Protein 6N87 (pdb70)

Secondary structure (DSSP, 8-state):
-TTHHHHGGG-HHHHT-S-SSB---EEEEETTEEEEE---SS-EETEEEEETT-S--TTSBPP-TT--GGGS-SBPPP-SS--SSEEHHHHHHHTTT-TTTTTS-HHHHHHHHHHTEES-TT-------EEEETTTTEEEEBS-----B--TTT---S--EEEEE-GGGTTEEEE-TT--TTHHHHS--SBEEEEEEEEEETTEEEEPSS-EEEE-SSHHHHHHHHHHHS-BSS-S---HHHHHTTS-HHHHHHHHHH-B---GGG--TT-S--EEEEETTTTEEEEE-S---EEEEEEEEEEEETTS-SS-B-/-EEESSSSP-EE-

CATH classification: 3.50.4.10

Radius of gyration: 20.21 Å; Cα contacts (8 Å, |Δi|>4): 845; chains: 2; bounding box: 51×36×57 Å

Solvent-accessible surface area: 14855 Å² total; per-residue (Å²): 83,108,67,91,91,98,8,52,48,7,28,0,79,115,19,2,27,1,0,0,21,0,4,0,12,62,38,7,87,31,83,62,62,69,53,20,0,1,10,0,71,1,0,3,1,0,0,0,3,40,13,55,117,40,109,39,98,2,23,31,62,7,15,74,84,160,90,92,25,70,69,1,0,1,4,2,17,98,21,129,58,96,1,1,51,22,54,35,118,27,0,74,89,69,11,126,135,31,112,174,8,74,112,32,24,36,0,0,0,0,1,72,0,0,6,3,0,13,29,19,61,104,166,19,117,16,74,10,0,0,0,3,11,52,100,56,117,68,0,18,0,0,61,1,3,2,0,18,25,53,36,107,136,56,60,83,52,12,2,12,1,70,0,3,1,30,70,142,14,49,61,43,0,4,0,4,32,39,0,34,89,57,4,94,128,49,2,0,55,71,0,7,62,66,9,28,0,0,40,66,81,148,55,77,21,77,76,13,116,133,35,46,97,76,99,7,110,64,18,26,61,0,0,58,45,0,0,55,65,6,2,31,0,37,56,83,88,136,116,80,71,69,153,86,56,180,54,84,65,79,63,31,25,83,46,28,2,66,19,50,32,111,59,96,104,104,25,16,100,0,130,18,78,0,8,0,0,4,16,104,120,75,75,80,0,14,0,2,68,72,93,2,31,0,23,38,137,51,80,18,16,5,1,0,1,0,0,1,14,1,87,46,61,135,90,19,28,7,69,49,92,109,100,68,107,0,98

InterPro domains:
  IPR003298 Apical membrane antigen 1 [PF02430] (28-362)
  IPR003298 Apical membrane antigen 1 [PR01361] (20-38)
  IPR003298 Apical membrane antigen 1 [PR01361] (41-60)
  IPR003298 Apical membrane antigen 1 [PR01361] (61-79)
  IPR003298 Apical membrane antigen 1 [PR01361] (83-102)
  IPR003298 Apical membrane antigen 1 [PR01361] (129-150)
  IPR003298 Apical membrane antigen 1 [PR01361] (152-175)
  IPR003298 Apical membrane antigen 1 [PR01361] (177-196)
  IPR003298 Apical membrane antigen 1 [PR01361] (207-236)
  IPR003298 Apical membrane antigen 1 [PR01361] (254-272)
  IPR003298 Apical membrane antigen 1 [PR01361] (298-320)
  IPR003298 Apical membrane antigen 1 [PR01361] (327-355)
  IPR003298 Apical membrane antigen 1 [SM00815] (2-362)

Sequence (327 aa):
NPWTEYMAKYDIEEVHGSGIRVDLGEDAEVAGTQYRLPSGKCPVFGKGIIIENSNTTFLKPVATGNQDLKDGGFAFPPTNPLISPMTLNGMRDFYKNNEYVKNLDEELTLCSRRHAGNMNPDNDKSNYKYPAVYDYNDKKCHILYIAAQENNGPRYCNSMFCFRPAKDKLFENYTTYLSKNVVDNWEEVCPRKNLENAKFGLWVDGNCEDIPHVNEFSANDLFECNKLVFELSASDQPKQYYEKIKEGFKNKNASMIKSAFLPTGADRYKSHGKGYNWGNYNRRETQKCEIFNVKPTCLINNSSYIATTALSHPIEVECWTTRMSPPMQIP

B-factor: mean 21.69, std 13.05, range [6.73, 89.81]

Nearest PDB structures (foldseek):
  6n87-assembly1_A  TM=1.003E+00  e=3.303E-76  Plasmodium falciparum
  2q8a-assembly1_A  TM=9.006E-01  e=4.362E-60  Plasmodium falciparum 3D7
  9dx6-assembly1_A  TM=9.077E-01  e=1.391E-50  Plasmodium vivax
  8qus-assembly1_D  TM=9.690E-01  e=8.105E-46  Plasmodium vivax Sal-1
  8gid-assembly1_A  TM=8.239E-01  e=3.066E-37  Plasmodium falciparum 3D7

Foldseek 3Di:
DVLFQVQQQLPQLPQFQFFQQAAQFDWKDDPRFIFTFGATQAKFAQKAKFWPPAPEGALFDQDDDPDQRLHGHFFHDADVVGQPFAALVRLLVVCVVPPVQNPFPLQLNLLVSQQVDRNRPPDIRDGFKWKQFPVRRTITTGNWRFAADCAPPCVPSAGGMGMFRDPVRLRIIIGHNNHDSVNVSRHAAAKAAQKDFAADDPHDGHHPPAWDKDAAQDLLRLLRVLLVWWGHQADPHHVVVVVVVVDDRVVVRVCSGGGGVCCNVSIRSGFTQFKWKQQNVRRITGTDGDGGRDMDRGNRTIIHTNRYRSDHHD/DDWDPDPPIDDPD

Organism: Plasmodium falciparum (NCBI:txid5833)

Structure (mmCIF, N/CA/C/O backbone):
data_6N87
#
_entry.id   6N87
#
_cell.length_a   71.567
_cell.length_b   37.755
_cell.length_c   142.176
_cell.angle_alpha   90.00
_cell.angle_beta   94.13
_cell.angle_gamma   90.00
#
_symmetry.space_group_name_H-M   'I 1 2 1'
#
loop_
_entity.id
_entity.type
_entity.pdbx_description
1 polymer 'Apical membrane antigen-1'
2 polymer 'backbone-cyclised peptide bcRON2hp'
3 non-polymer 'S-[(1-oxyl-2,2,5,5-tetramethyl-2,5-dihydro-1H-pyrrol-3-yl)methyl] methanesulfonothioate'
4 water water
#
loop_
_atom_site.group_PDB
_atom_site.id
_atom_site.type_symbol
_atom_site.label_atom_id
_atom_site.label_alt_id
_atom_site.label_comp_id
_atom_site.label_asym_id
_atom_site.label_entity_id
_atom_site.label_seq_id
_atom_site.pdbx_PDB_ins_code
_atom_site.Cartn_x
_atom_site.Cartn_y
_atom_site.Cartn_z
_atom_site.occupancy
_atom_site.B_iso_or_equiv
_atom_site.auth_seq_id
_atom_site.auth_comp_id
_atom_site.auth_asym_id
_atom_site.auth_atom_id
_atom_site.pdbx_PDB_model_num
ATOM 1 N N . ASN A 1 6 ? 58.832 25.168 48.492 1.00 44.34 108 ASN A N 1
ATOM 2 C CA . ASN A 1 6 ? 59.166 23.757 48.306 1.00 35.78 108 ASN A CA 1
ATOM 3 C C . ASN A 1 6 ? 60.611 23.487 48.748 1.00 33.74 108 ASN A C 1
ATOM 4 O O . ASN A 1 6 ? 61.569 23.859 48.070 1.00 41.45 108 ASN A O 1
ATOM 9 N N . PRO A 1 7 ? 60.761 22.825 49.894 1.00 29.46 109 PRO A N 1
ATOM 10 C CA . PRO A 1 7 ? 62.109 22.435 50.353 1.00 29.05 109 PRO A CA 1
ATOM 11 C C . PRO A 1 7 ? 62.786 21.433 49.421 1.00 23.73 109 PRO A C 1
ATOM 12 O O . PRO A 1 7 ? 63.990 21.176 49.567 1.00 24.76 109 PRO A O 1
ATOM 16 N N . TRP A 1 8 ? 62.049 20.864 48.468 1.00 21.86 110 TRP A N 1
ATOM 17 C CA . TRP A 1 8 ? 62.583 19.857 47.566 1.00 21.39 110 TRP A CA 1
ATOM 18 C C . TRP A 1 8 ? 63.181 20.438 46.289 1.00 21.54 110 TRP A C 1
ATOM 19 O O . TRP A 1 8 ? 63.764 19.691 45.508 1.00 19.61 110 TRP A O 1
ATOM 30 N N . THR A 1 9 ? 63.092 21.748 46.056 1.00 24.02 111 THR A N 1
ATOM 31 C CA . THR A 1 9 ? 63.430 22.292 44.738 1.00 19.37 111 THR A CA 1
ATOM 32 C C . THR A 1 9 ? 64.827 21.906 44.275 1.00 20.00 111 THR A C 1
ATOM 33 O O . THR A 1 9 ? 64.995 21.364 43.178 1.00 19.61 111 THR A O 1
ATOM 37 N N . GLU A 1 10 ? 65.855 22.177 45.070 1.00 18.92 112 GLU A N 1
ATOM 38 C CA . GLU A 1 10 ? 67.207 21.855 44.597 1.00 20.14 112 GLU A CA 1
ATOM 39 C C . GLU A 1 10 ? 67.413 20.354 44.421 1.00 17.52 112 GLU A C 1
ATOM 40 O O . GLU A 1 10 ? 67.993 19.920 43.431 1.00 19.72 112 GLU A O 1
ATOM 42 N N . TYR A 1 11 ? 66.977 19.553 45.401 1.00 18.55 113 TYR A N 1
ATOM 43 C CA . TYR A 1 11 ? 67.133 18.105 45.290 1.00 16.37 113 TYR A CA 1
ATOM 44 C C . TYR A 1 11 ? 66.458 17.580 44.025 1.00 12.12 113 TYR A C 1
ATOM 45 O O . TYR A 1 11 ? 66.991 16.693 43.343 1.00 15.85 113 TYR A O 1
ATOM 54 N N . MET A 1 12 ? 65.247 18.080 43.721 1.00 13.15 114 MET A N 1
ATOM 55 C CA . MET A 1 12 ? 64.477 17.483 42.622 1.00 13.33 114 MET A CA 1
ATOM 56 C C . MET A 1 12 ? 64.849 18.035 41.256 1.00 13.15 114 MET A C 1
ATOM 57 O O . MET A 1 12 ? 64.269 17.627 40.253 1.00 12.37 114 MET A O 1
ATOM 62 N N . ALA A 1 13 ? 65.743 19.017 41.193 1.00 14.65 115 ALA A N 1
ATOM 63 C CA . ALA A 1 13 ? 65.995 19.646 39.901 1.00 12.66 115 ALA A CA 1
ATOM 64 C C . ALA A 1 13 ? 66.454 18.628 38.877 1.00 12.41 115 ALA A C 1
ATOM 65 O O . ALA A 1 13 ? 66.132 18.758 37.689 1.00 12.92 115 ALA A O 1
ATOM 67 N N . LYS A 1 14 ? 67.240 17.624 39.307 1.00 12.76 116 LYS A N 1
ATOM 68 C CA . LYS A 1 14 ? 67.763 16.671 38.345 1.00 13.93 116 LYS A CA 1
ATOM 69 C C . LYS A 1 14 ? 66.676 15.755 37.784 1.00 11.16 116 LYS A C 1
ATOM 70 O O . LYS A 1 14 ? 66.932 15.057 36.808 1.00 10.78 116 LYS A O 1
ATOM 76 N N . TYR A 1 15 ? 65.478 15.792 38.352 1.00 11.33 117 TYR A N 1
ATOM 77 C CA . TYR A 1 15 ? 64.368 15.010 37.803 1.00 9.68 117 TYR A CA 1
ATOM 78 C C . TYR A 1 15 ? 63.500 15.816 36.870 1.00 12.86 117 TYR A C 1
ATOM 79 O O . TYR A 1 15 ? 62.582 15.239 36.271 1.00 10.51 117 TYR A O 1
ATOM 88 N N . ASP A 1 16 ? 63.817 17.094 36.644 1.00 10.08 118 ASP A N 1
ATOM 89 C CA . ASP A 1 16 ? 63.131 17.887 35.630 1.00 11.47 118 ASP A CA 1
ATOM 90 C C . ASP A 1 16 ? 63.823 17.641 34.300 1.00 12.72 118 ASP A C 1
ATOM 91 O O . ASP A 1 16 ? 64.662 18.416 33.834 1.00 12.31 118 ASP A O 1
ATOM 96 N N . ILE A 1 17 ? 63.470 16.492 33.697 1.00 12.65 119 ILE A N 1
ATOM 97 C CA . ILE A 1 17 ? 64.223 15.965 32.557 1.00 11.99 119 ILE A CA 1
ATOM 98 C C . ILE A 1 17 ? 64.085 16.854 31.324 1.00 13.76 119 ILE A C 1
ATOM 99 O O . ILE A 1 17 ? 65.051 17.035 30.583 1.00 14.99 119 ILE A O 1
ATOM 104 N N . GLU A 1 18 ? 62.930 17.495 31.108 1.00 13.63 120 GLU A N 1
ATOM 105 C CA . GLU A 1 18 ? 62.850 18.540 30.094 1.00 13.42 120 GLU A CA 1
ATOM 106 C C . GLU A 1 18 ? 63.946 19.579 30.255 1.00 17.04 120 GLU A C 1
ATOM 107 O O . GLU A 1 18 ? 64.517 20.083 29.274 1.00 17.72 120 GLU A O 1
ATOM 113 N N . GLU A 1 19 ? 64.180 20.007 31.487 1.00 15.83 121 GLU A N 1
ATOM 114 C CA . GLU A 1 19 ? 65.139 21.076 31.678 1.00 16.10 121 GLU A CA 1
ATOM 115 C C . GLU A 1 19 ? 66.561 20.541 31.606 1.00 19.20 121 GLU A C 1
ATOM 116 O O . GLU A 1 19 ? 67.426 21.126 30.953 1.00 18.76 121 GLU A O 1
ATOM 122 N N . VAL A 1 20 ? 66.830 19.446 32.295 1.00 13.28 122 VAL A N 1
ATOM 123 C CA . VAL A 1 20 ? 68.231 19.089 32.463 1.00 13.12 122 VAL A CA 1
ATOM 124 C C . VAL A 1 20 ? 68.735 18.262 31.294 1.00 15.41 122 VAL A C 1
ATOM 125 O O . VAL A 1 20 ? 69.952 18.231 31.030 1.00 15.72 122 VAL A O 1
ATOM 129 N N . HIS A 1 21 ? 67.860 17.534 30.627 1.00 11.71 123 HIS A N 1
ATOM 130 C CA . HIS A 1 21 ? 68.263 16.712 29.490 1.00 9.36 123 HIS A CA 1
ATOM 131 C C . HIS A 1 21 ? 67.842 17.366 28.186 1.00 13.43 123 HIS A C 1
ATOM 132 O O . HIS A 1 21 ? 68.650 17.569 27.311 1.00 12.01 123 HIS A O 1
ATOM 139 N N . GLY A 1 22 ? 66.574 17.705 28.061 1.00 10.98 124 GLY A N 1
ATOM 140 C CA . GLY A 1 22 ? 66.138 18.561 26.966 1.00 13.12 124 GLY A CA 1
ATOM 141 C C . GLY A 1 22 ? 65.999 17.923 25.603 1.00 11.36 124 GLY A C 1
ATOM 142 O O . GLY A 1 22 ? 65.842 18.674 24.636 1.00 12.94 124 GLY A O 1
ATOM 143 N N . SER A 1 23 ? 65.972 16.586 25.510 1.00 11.65 125 SER A N 1
ATOM 144 C CA . SER A 1 23 ? 65.851 15.935 24.222 1.00 10.92 125 SER A CA 1
ATOM 145 C C . SER A 1 23 ? 65.210 14.583 24.447 1.00 10.45 125 SER A C 1
ATOM 146 O O . SER A 1 23 ? 64.878 14.202 25.575 1.00 9.75 125 SER A O 1
ATOM 149 N N . GLY A 1 24 ? 65.065 13.826 23.361 1.00 9.93 126 GLY A N 1
ATOM 150 C CA . GLY A 1 24 ? 64.591 12.466 23.502 1.00 10.25 126 GLY A CA 1
ATOM 151 C C . GLY A 1 24 ? 65.530 11.623 24.348 1.00 9.99 126 GLY A C 1
ATOM 152 O O . GLY A 1 24 ? 66.715 11.919 24.534 1.00 10.51 126 GLY A O 1
ATOM 153 N N . ILE A 1 25 ? 64.992 10.519 24.845 1.00 10.33 127 ILE A N 1
ATOM 154 C CA . ILE A 1 25 ? 65.765 9.556 25.639 1.00 7.46 127 ILE A CA 1
ATOM 155 C C . ILE A 1 25 ? 65.774 8.216 24.916 1.00 8.47 127 ILE A C 1
ATOM 156 O O . ILE A 1 25 ? 66.852 7.710 24.559 1.00 10.83 127 ILE A O 1
ATOM 161 N N . ARG A 1 26 ? 64.592 7.654 24.637 1.00 11.44 128 ARG A N 1
ATOM 162 C CA . ARG A 1 26 ? 64.542 6.420 23.860 1.00 9.57 128 ARG A CA 1
ATOM 163 C C . ARG A 1 26 ? 65.234 6.600 22.520 1.00 11.61 128 ARG A C 1
ATOM 164 O O . ARG A 1 26 ? 66.144 5.832 22.145 1.00 11.68 128 ARG A O 1
ATOM 172 N N . VAL A 1 27 ? 64.785 7.609 21.776 1.00 11.91 129 VAL A N 1
ATOM 173 C CA . VAL A 1 27 ? 65.472 8.089 20.579 1.00 11.89 129 VAL A CA 1
ATOM 174 C C . VAL A 1 27 ? 65.763 9.557 20.796 1.00 12.35 129 VAL A C 1
ATOM 175 O O . VAL A 1 27 ? 64.823 10.362 20.956 1.00 12.19 129 VAL A O 1
ATOM 179 N N . ASP A 1 28 ? 67.049 9.899 20.844 1.00 10.03 130 ASP A N 1
ATOM 180 C CA . ASP A 1 28 ? 67.501 11.276 21.002 1.00 11.32 130 ASP A CA 1
ATOM 181 C C . ASP A 1 28 ? 67.961 11.781 19.643 1.00 12.25 130 ASP A C 1
ATOM 182 O O . ASP A 1 28 ? 68.997 11.345 19.132 1.00 12.26 130 ASP A O 1
ATOM 187 N N . LEU A 1 29 ? 67.187 12.664 19.038 1.00 13.08 131 LEU A N 1
ATOM 188 C CA . LEU A 1 29 ? 67.556 13.282 17.768 1.00 12.32 131 LEU A CA 1
ATOM 189 C C . LEU A 1 29 ? 67.117 14.734 17.850 1.00 11.85 131 LEU A C 1
ATOM 190 O O . LEU A 1 29 ? 66.354 15.232 17.028 1.00 15.41 131 LEU A O 1
ATOM 195 N N . GLY A 1 30 ? 67.556 15.404 18.902 1.00 12.92 132 GLY A N 1
ATOM 196 C CA . GLY A 1 30 ? 67.014 16.728 19.227 1.00 13.30 132 GLY A CA 1
ATOM 197 C C . GLY A 1 30 ? 67.605 17.926 18.534 1.00 17.40 132 GLY A C 1
ATOM 198 O O . GLY A 1 30 ? 67.113 19.058 18.741 1.00 16.78 132 GLY A O 1
ATOM 199 N N . GLU A 1 31 ? 68.626 17.717 17.706 1.00 13.63 133 GLU A N 1
ATOM 200 C CA . GLU A 1 31 ? 69.191 18.791 16.900 1.00 16.01 133 GLU A CA 1
ATOM 201 C C . GLU A 1 31 ? 69.401 18.313 15.467 1.00 15.46 133 GLU A C 1
ATOM 202 O O . GLU A 1 31 ? 69.228 17.134 15.133 1.00 16.10 133 GLU A O 1
ATOM 208 N N . ASP A 1 32 ? 69.780 19.273 14.608 1.00 15.27 134 ASP A N 1
ATOM 209 C CA . ASP A 1 32 ? 70.181 18.990 13.243 1.00 16.73 134 ASP A CA 1
ATOM 210 C C . ASP A 1 32 ? 71.519 19.667 13.030 1.00 21.15 134 ASP A C 1
ATOM 211 O O . ASP A 1 32 ? 71.796 20.687 13.658 1.00 24.56 134 ASP A O 1
ATOM 216 N N . ALA A 1 33 ? 72.351 19.087 12.170 1.00 18.66 135 ALA A N 1
ATOM 217 C CA . ALA A 1 33 ? 73.656 19.696 11.887 1.00 18.16 135 ALA A CA 1
ATOM 218 C C . ALA A 1 33 ? 74.047 19.385 10.446 1.00 22.17 135 ALA A C 1
ATOM 219 O O . ALA A 1 33 ? 73.760 18.305 9.937 1.00 22.92 135 ALA A O 1
ATOM 221 N N . GLU A 1 34 ? 74.764 20.311 9.804 1.00 27.96 136 GLU A N 1
ATOM 222 C CA . GLU A 1 34 ? 75.175 20.112 8.411 1.00 31.99 136 GLU A CA 1
ATOM 223 C C . GLU A 1 34 ? 76.470 19.324 8.292 1.00 26.02 136 GLU A C 1
ATOM 224 O O . GLU A 1 34 ? 77.392 19.462 9.114 1.00 29.01 136 GLU A O 1
ATOM 230 N N . VAL A 1 35 ? 76.514 18.447 7.296 1.00 24.55 137 VAL A N 1
ATOM 231 C CA . VAL A 1 35 ? 77.768 17.818 6.887 1.00 26.13 137 VAL A CA 1
ATOM 232 C C . VAL A 1 35 ? 77.866 18.008 5.383 1.00 31.81 137 VAL A C 1
ATOM 233 O O . VAL A 1 35 ? 77.015 17.516 4.635 1.00 28.59 137 VAL A O 1
ATOM 237 N N . ALA A 1 36 ? 78.884 18.744 4.942 1.00 34.73 138 ALA A N 1
ATOM 238 C CA . ALA A 1 36 ? 79.030 19.069 3.530 1.00 38.35 138 ALA A CA 1
ATOM 239 C C . ALA A 1 36 ? 77.739 19.692 3.003 1.00 38.03 138 ALA A C 1
ATOM 240 O O . ALA A 1 36 ? 77.193 19.291 1.970 1.00 40.95 138 ALA A O 1
ATOM 242 N N . GLY A 1 37 ? 77.200 20.643 3.773 1.00 37.18 139 GLY A N 1
ATOM 243 C CA . GLY A 1 37 ? 76.048 21.403 3.313 1.00 37.87 139 GLY A CA 1
ATOM 244 C C . GLY A 1 37 ? 74.695 20.703 3.301 1.00 44.17 139 GLY A C 1
ATOM 245 O O . GLY A 1 37 ? 73.715 21.313 2.853 1.00 41.13 139 GLY A O 1
ATOM 246 N N . THR A 1 38 ? 74.585 19.459 3.767 1.00 35.46 140 THR A N 1
ATOM 247 C CA . THR A 1 38 ? 73.294 18.809 3.956 1.00 34.00 140 THR A CA 1
ATOM 248 C C . THR A 1 38 ? 73.047 18.601 5.449 1.00 24.50 140 THR A C 1
ATOM 249 O O . THR A 1 38 ? 73.960 18.236 6.178 1.00 25.66 140 THR A O 1
ATOM 253 N N . GLN A 1 39 ? 71.819 18.871 5.892 1.00 24.00 141 GLN A N 1
ATOM 254 C CA . GLN A 1 39 ? 71.491 18.722 7.306 1.00 28.16 141 GLN A CA 1
ATOM 255 C C . GLN A 1 39 ? 71.116 17.292 7.632 1.00 24.75 141 GLN A C 1
ATOM 256 O O . GLN A 1 39 ? 70.394 16.630 6.883 1.00 23.11 141 GLN A O 1
ATOM 262 N N . TYR A 1 40 ? 71.558 16.859 8.805 1.00 20.33 142 TYR A N 1
ATOM 263 C CA . TYR A 1 40 ? 71.297 15.535 9.337 1.00 21.39 142 TYR A CA 1
ATOM 264 C C . TYR A 1 40 ? 70.823 15.648 10.777 1.00 19.22 142 TYR A C 1
ATOM 265 O O . TYR A 1 40 ? 71.269 16.520 11.531 1.00 19.66 142 TYR A O 1
ATOM 274 N N . ARG A 1 41 ? 69.958 14.722 11.182 1.00 15.14 143 ARG A N 1
ATOM 275 C CA . ARG A 1 41 ? 69.550 14.688 12.585 1.00 13.53 143 ARG A CA 1
ATOM 276 C C . ARG A 1 41 ? 70.652 14.108 13.458 1.00 14.61 143 ARG A C 1
ATOM 277 O O . ARG A 1 41 ? 71.417 13.248 13.004 1.00 17.48 143 ARG A O 1
ATOM 285 N N . LEU A 1 42 ? 70.737 14.572 14.715 1.00 12.53 144 LEU A N 1
ATOM 286 C CA . LEU A 1 42 ? 71.723 13.943 15.597 1.00 12.75 144 LEU A CA 1
ATOM 287 C C . LEU A 1 42 ? 71.339 14.145 17.051 1.00 12.90 144 LEU A C 1
ATOM 288 O O . LEU A 1 42 ? 70.554 15.052 17.383 1.00 12.38 144 LEU A O 1
ATOM 293 N N . PRO A 1 43 ? 71.878 13.321 17.931 1.00 12.23 145 PRO A N 1
ATOM 294 C CA . PRO A 1 43 ? 71.544 13.388 19.349 1.00 11.21 145 PRO A CA 1
ATOM 295 C C . PRO A 1 43 ? 72.014 14.682 19.991 1.00 12.84 145 PRO A C 1
ATOM 296 O O . PRO A 1 43 ? 73.043 15.267 19.611 1.00 11.54 145 PRO A O 1
ATOM 300 N N . SER A 1 44 ? 71.237 15.121 20.986 1.00 11.31 146 SER A N 1
ATOM 301 C CA . SER A 1 44 ? 71.545 16.385 21.645 1.00 10.79 146 SER A CA 1
ATOM 302 C C . SER A 1 44 ? 71.188 16.422 23.135 1.00 10.06 146 SER A C 1
ATOM 303 O O . SER A 1 44 ? 71.262 17.519 23.729 1.00 12.31 146 SER A O 1
ATOM 306 N N . GLY A 1 45 ? 70.836 15.297 23.741 1.00 11.06 147 GLY A N 1
ATOM 307 C CA . GLY A 1 45 ? 70.456 15.319 25.156 1.00 10.76 147 GLY A CA 1
ATOM 308 C C . GLY A 1 45 ? 71.635 15.685 26.043 1.00 10.48 147 GLY A C 1
ATOM 309 O O . GLY A 1 45 ? 72.777 15.269 25.813 1.00 11.86 147 GLY A O 1
ATOM 310 N N . LYS A 1 46 ? 71.351 16.472 27.101 1.00 8.71 148 LYS A N 1
ATOM 311 C CA . LYS A 1 46 ? 72.435 16.901 27.971 1.00 10.84 148 LYS A CA 1
ATOM 312 C C . LYS A 1 46 ? 72.816 15.891 29.046 1.00 12.23 148 LYS A C 1
ATOM 313 O O . LYS A 1 46 ? 73.867 16.081 29.677 1.00 11.71 148 LYS A O 1
ATOM 319 N N . CYS A 1 47 ? 71.996 14.887 29.314 1.00 10.32 149 CYS A N 1
ATOM 320 C CA . CYS A 1 47 ? 72.321 13.867 30.312 1.00 9.42 149 CYS A CA 1
ATOM 321 C C . CYS A 1 47 ? 72.781 12.574 29.664 1.00 10.23 149 CYS A C 1
ATOM 322 O O . CYS A 1 47 ? 72.295 12.193 28.595 1.00 10.98 149 CYS A O 1
ATOM 325 N N . PRO A 1 48 ? 73.645 11.819 30.337 1.00 9.75 150 PRO A N 1
ATOM 326 C CA . PRO A 1 48 ? 73.956 10.458 29.873 1.00 9.07 150 PRO A CA 1
ATOM 327 C C . PRO A 1 48 ? 72.771 9.532 30.072 1.00 10.49 150 PRO A C 1
ATOM 328 O O . PRO A 1 48 ? 72.019 9.678 31.019 1.00 10.83 150 PRO A O 1
ATOM 332 N N . VAL A 1 49 ? 72.621 8.556 29.199 1.00 8.70 151 VAL A N 1
ATOM 333 C CA . VAL A 1 49 ? 71.512 7.594 29.344 1.00 9.44 151 VAL A CA 1
ATOM 334 C C . VAL A 1 49 ? 72.123 6.269 29.813 1.00 9.20 151 VAL A C 1
ATOM 335 O O . VAL A 1 49 ? 72.798 5.574 29.033 1.00 9.31 151 VAL A O 1
ATOM 339 N N . PHE A 1 50 ? 71.955 5.924 31.101 1.00 6.95 152 PHE A N 1
ATOM 340 C CA . PHE A 1 50 ? 72.609 4.732 31.669 1.00 7.96 152 PHE A CA 1
ATOM 341 C C . PHE A 1 50 ? 71.895 3.457 31.251 1.00 10.53 152 PHE A C 1
ATOM 342 O O . PHE A 1 50 ? 70.703 3.310 31.486 1.00 10.71 152 PHE A O 1
ATOM 350 N N . GLY A 1 51 ? 72.645 2.549 30.648 1.00 9.66 153 GLY A N 1
ATOM 351 C CA . GLY A 1 51 ? 72.144 1.257 30.299 1.00 8.05 153 GLY A CA 1
ATOM 352 C C . GLY A 1 51 ? 71.491 1.168 28.917 1.00 9.70 153 GLY A C 1
ATOM 353 O O . GLY A 1 51 ? 70.962 0.101 28.562 1.00 9.31 153 GLY A O 1
ATOM 354 N N . LYS A 1 52 ? 71.527 2.233 28.113 1.00 9.66 154 LYS A N 1
ATOM 355 C CA . LYS A 1 52 ? 70.959 2.189 26.777 1.00 10.00 154 LYS A CA 1
ATOM 356 C C . LYS A 1 52 ? 71.934 1.603 25.755 1.00 10.94 154 LYS A C 1
ATOM 357 O O . LYS A 1 52 ? 73.108 2.022 25.683 1.00 11.13 154 LYS A O 1
ATOM 363 N N . GLY A 1 53 ? 71.432 0.677 24.949 1.00 10.01 155 GLY A N 1
ATOM 364 C CA . GLY A 1 53 ? 72.165 0.266 23.751 1.00 10.72 155 GLY A CA 1
ATOM 365 C C . GLY A 1 53 ? 71.195 0.114 22.588 1.00 11.81 155 GLY A C 1
ATOM 366 O O . GLY A 1 53 ? 70.002 0.460 22.687 1.00 13.68 155 GLY A O 1
ATOM 367 N N . ILE A 1 54 ? 71.687 -0.407 21.475 1.00 9.63 156 ILE A N 1
ATOM 368 C CA . ILE A 1 54 ? 70.865 -0.644 20.293 1.00 12.48 156 ILE A CA 1
ATOM 369 C C . ILE A 1 54 ? 70.919 -2.135 20.007 1.00 13.34 156 ILE A C 1
ATOM 370 O O . ILE A 1 54 ? 72.014 -2.714 19.896 1.00 16.14 156 ILE A O 1
ATOM 375 N N . ILE A 1 55 ? 69.741 -2.762 19.905 1.00 14.43 157 ILE A N 1
ATOM 376 C CA . ILE A 1 55 ? 69.637 -4.157 19.488 1.00 13.02 157 ILE A CA 1
ATOM 377 C C . ILE A 1 55 ? 69.513 -4.177 17.973 1.00 15.05 157 ILE A C 1
ATOM 378 O O . ILE A 1 55 ? 68.638 -3.502 17.430 1.00 14.76 157 ILE A O 1
ATOM 383 N N . ILE A 1 56 ? 70.356 -4.946 17.299 1.00 16.52 158 ILE A N 1
ATOM 384 C CA . ILE A 1 56 ? 70.265 -5.123 15.852 1.00 16.39 158 ILE A CA 1
ATOM 385 C C . ILE A 1 56 ? 69.457 -6.394 15.609 1.00 21.65 158 ILE A C 1
ATOM 386 O O . ILE A 1 56 ? 69.833 -7.469 16.084 1.00 22.83 158 ILE A O 1
ATOM 391 N N . GLU A 1 57 ? 68.297 -6.249 14.962 1.00 20.40 159 GLU A N 1
ATOM 392 C CA . GLU A 1 57 ? 67.374 -7.368 14.801 1.00 20.55 159 GLU A CA 1
ATOM 393 C C . GLU A 1 57 ? 67.908 -8.315 13.740 1.00 27.04 159 GLU A C 1
ATOM 394 O O . GLU A 1 57 ? 68.645 -7.907 12.843 1.00 29.55 159 GLU A O 1
ATOM 400 N N . ASN A 1 58 ? 67.545 -9.596 13.842 1.00 29.68 160 ASN A N 1
ATOM 401 C CA . ASN A 1 58 ? 67.877 -10.558 12.768 1.00 37.90 160 ASN A CA 1
ATOM 402 C C . ASN A 1 58 ? 69.357 -10.470 12.363 1.00 37.78 160 ASN A C 1
ATOM 403 O O . ASN A 1 58 ? 69.736 -10.624 11.194 1.00 32.40 160 ASN A O 1
ATOM 405 N N . SER A 1 59 ? 70.215 -10.224 13.338 1.00 38.21 161 SER A N 1
ATOM 406 C CA . SER A 1 59 ? 71.644 -10.235 13.086 1.00 43.81 161 SER A CA 1
ATOM 407 C C . SER A 1 59 ? 72.345 -10.668 14.361 1.00 41.22 161 SER A C 1
ATOM 408 O O . SER A 1 59 ? 71.888 -10.356 15.464 1.00 39.23 161 SER A O 1
ATOM 411 N N . ASN A 1 60 ? 73.445 -11.395 14.201 1.00 48.46 162 ASN A N 1
ATOM 412 C CA . ASN A 1 60 ? 74.308 -11.746 15.318 1.00 61.32 162 ASN A CA 1
ATOM 413 C C . ASN A 1 60 ? 75.251 -10.611 15.713 1.00 66.30 162 ASN A C 1
ATOM 414 O O . ASN A 1 60 ? 75.830 -10.660 16.807 1.00 67.43 162 ASN A O 1
ATOM 416 N N . THR A 1 61 ? 75.395 -9.591 14.862 1.00 59.29 163 THR A N 1
ATOM 417 C CA . THR A 1 61 ? 76.319 -8.490 15.108 1.00 51.83 163 THR A CA 1
ATOM 418 C C . THR A 1 61 ? 75.800 -7.543 16.189 1.00 47.10 163 THR A C 1
ATOM 419 O O . THR A 1 61 ? 74.636 -7.144 16.178 1.00 50.88 163 THR A O 1
ATOM 423 N N . THR A 1 62 ? 76.678 -7.154 17.116 1.00 36.47 164 THR A N 1
ATOM 424 C CA . THR A 1 62 ? 76.322 -6.210 18.163 1.00 31.13 164 THR A CA 1
ATOM 425 C C . THR A 1 62 ? 76.728 -4.776 17.780 1.00 20.72 164 THR A C 1
ATOM 426 O O . THR A 1 62 ? 77.595 -4.548 16.920 1.00 20.13 164 THR A O 1
ATOM 430 N N . PHE A 1 63 ? 76.029 -3.806 18.384 1.00 15.07 165 PHE A N 1
ATOM 431 C CA . PHE A 1 63 ? 76.022 -2.484 17.754 1.00 15.46 165 PHE A CA 1
ATOM 432 C C . PHE A 1 63 ? 77.320 -1.735 17.954 1.00 15.93 165 PHE A C 1
ATOM 433 O O . PHE A 1 63 ? 77.575 -0.788 17.213 1.00 14.79 165 PHE A O 1
ATOM 441 N N . LEU A 1 64 ? 78.190 -2.183 18.866 1.00 15.09 166 LEU A N 1
ATOM 442 C CA . LEU A 1 64 ? 79.491 -1.535 18.980 1.00 13.01 166 LEU A CA 1
ATOM 443 C C . LEU A 1 64 ? 80.511 -2.067 18.000 1.00 15.02 166 LEU A C 1
ATOM 444 O O . LEU A 1 64 ? 81.645 -1.555 17.983 1.00 16.55 166 LEU A O 1
ATOM 449 N N . LYS A 1 65 ? 80.172 -3.080 17.187 1.00 13.01 167 LYS A N 1
ATOM 450 C CA . LYS A 1 65 ? 81.055 -3.412 16.089 1.00 13.47 167 LYS A CA 1
ATOM 451 C C . LYS A 1 65 ? 81.140 -2.206 15.150 1.00 18.28 167 LYS A C 1
ATOM 452 O O . LYS A 1 65 ? 80.197 -1.417 15.050 1.00 16.37 167 LYS A O 1
ATOM 454 N N . PRO A 1 66 ? 82.273 -2.032 14.478 1.00 19.63 168 PRO A N 1
ATOM 455 C CA . PRO A 1 66 ? 82.394 -0.975 13.457 1.00 17.24 168 PRO A CA 1
ATOM 456 C C . PRO A 1 66 ? 81.321 -1.048 12.389 1.00 18.59 168 PRO A C 1
ATOM 457 O O . PRO A 1 66 ? 80.940 -2.132 11.909 1.00 17.88 168 PRO A O 1
ATOM 461 N N . VAL A 1 67 ? 80.859 0.143 11.992 1.00 17.32 169 VAL A N 1
ATOM 462 C CA . VAL A 1 67 ? 80.058 0.264 10.780 1.00 18.64 169 VAL A CA 1
ATOM 463 C C . VAL A 1 67 ? 80.728 -0.514 9.651 1.00 19.20 169 VAL A C 1
ATOM 464 O O . VAL A 1 67 ? 81.975 -0.621 9.557 1.00 19.39 169 VAL A O 1
ATOM 468 N N . ALA A 1 68 ? 79.890 -1.090 8.784 1.00 20.63 170 ALA A N 1
ATOM 469 C CA . ALA A 1 68 ? 80.369 -1.839 7.642 1.00 22.96 170 ALA A CA 1
ATOM 470 C C . ALA A 1 68 ? 81.135 -0.929 6.694 1.00 24.10 170 ALA A C 1
ATOM 471 O O . ALA A 1 68 ? 80.646 0.142 6.315 1.00 25.52 170 ALA A O 1
ATOM 473 N N . THR A 1 69 ? 82.344 -1.351 6.318 1.00 22.40 171 THR A N 1
ATOM 474 C CA . THR A 1 69 ? 83.145 -0.682 5.291 1.00 26.15 171 THR A CA 1
ATOM 475 C C . THR A 1 69 ? 83.696 -1.713 4.315 1.00 26.26 171 THR A C 1
ATOM 476 O O . THR A 1 69 ? 83.387 -2.904 4.395 1.00 28.12 171 THR A O 1
ATOM 480 N N . GLY A 1 70 ? 84.518 -1.260 3.366 1.00 28.38 172 GLY A N 1
ATOM 481 C CA . GLY A 1 70 ? 85.031 -2.195 2.381 1.00 33.90 172 GLY A CA 1
ATOM 482 C C . GLY A 1 70 ? 83.892 -2.854 1.619 1.00 37.71 172 GLY A C 1
ATOM 483 O O . GLY A 1 70 ? 82.977 -2.182 1.115 1.00 33.73 172 GLY A O 1
ATOM 484 N N . ASN A 1 71 ? 83.922 -4.188 1.557 1.00 36.99 173 ASN A N 1
ATOM 485 C CA . ASN A 1 71 ? 82.911 -4.969 0.841 1.00 36.54 173 ASN A CA 1
ATOM 486 C C . ASN A 1 71 ? 81.784 -5.474 1.741 1.00 30.62 173 ASN A C 1
ATOM 487 O O . ASN A 1 71 ? 80.956 -6.278 1.297 1.00 37.48 173 ASN A O 1
ATOM 492 N N . GLN A 1 72 ? 81.724 -5.010 2.993 1.00 30.41 174 GLN A N 1
ATOM 493 C CA . GLN A 1 72 ? 80.729 -5.453 3.957 1.00 34.37 174 GLN A CA 1
ATOM 494 C C . GLN A 1 72 ? 79.405 -4.727 3.716 1.00 29.53 174 GLN A C 1
ATOM 495 O O . GLN A 1 72 ? 79.397 -3.508 3.532 1.00 26.29 174 GLN A O 1
ATOM 501 N N . ASP A 1 73 ? 78.295 -5.454 3.746 1.00 26.57 175 ASP A N 1
ATOM 502 C CA . ASP A 1 73 ? 76.989 -4.798 3.706 1.00 26.26 175 ASP A CA 1
ATOM 503 C C . ASP A 1 73 ? 76.695 -4.089 5.023 1.00 22.68 175 ASP A C 1
ATOM 504 O O . ASP A 1 73 ? 77.061 -4.560 6.100 1.00 26.33 175 ASP A O 1
ATOM 509 N N . LEU A 1 74 ? 75.935 -2.985 4.929 1.00 22.81 176 LEU A N 1
ATOM 510 C CA . LEU A 1 74 ? 75.577 -2.197 6.105 1.00 24.53 176 LEU A CA 1
ATOM 511 C C . LEU A 1 74 ? 74.867 -3.060 7.142 1.00 21.38 176 LEU A C 1
ATOM 512 O O . LEU A 1 74 ? 75.188 -2.999 8.326 1.00 21.82 176 LEU A O 1
ATOM 517 N N . LYS A 1 75 ? 73.924 -3.910 6.702 1.00 23.02 177 LYS A N 1
ATOM 518 C CA . LYS A 1 75 ? 73.162 -4.698 7.670 1.00 27.49 177 LYS A CA 1
ATOM 519 C C . LYS A 1 75 ? 74.020 -5.667 8.479 1.00 27.97 177 LYS A C 1
ATOM 520 O O . LYS A 1 75 ? 73.552 -6.161 9.517 1.00 30.37 177 LYS A O 1
ATOM 526 N N . ASP A 1 76 ? 75.240 -5.969 8.031 1.00 24.30 178 ASP A N 1
ATOM 527 C CA . ASP A 1 76 ? 76.095 -6.942 8.708 1.00 30.40 178 ASP A CA 1
ATOM 528 C C . ASP A 1 76 ? 77.108 -6.313 9.640 1.00 33.26 178 ASP A C 1
ATOM 529 O O . ASP A 1 76 ? 77.830 -7.044 10.324 1.00 37.71 178 ASP A O 1
ATOM 534 N N . GLY A 1 77 ? 77.214 -4.988 9.663 1.00 23.55 179 GLY A N 1
ATOM 535 C CA . GLY A 1 77 ? 78.114 -4.310 10.567 1.00 20.05 179 GLY A CA 1
ATOM 536 C C . GLY A 1 77 ? 77.388 -3.763 11.778 1.00 18.23 179 GLY A C 1
ATOM 537 O O . GLY A 1 77 ? 76.221 -4.074 12.045 1.00 21.45 179 GLY A O 1
ATOM 538 N N . GLY A 1 78 ? 78.127 -2.947 12.545 1.00 16.58 180 GLY A N 1
ATOM 539 C CA . GLY A 1 78 ? 77.563 -2.259 13.667 1.00 14.00 180 GLY A CA 1
ATOM 540 C C . GLY A 1 78 ? 77.384 -0.778 13.445 1.00 15.46 180 GLY A C 1
ATOM 541 O O . GLY A 1 78 ? 77.208 -0.325 12.301 1.00 18.90 180 GLY A O 1
ATOM 542 N N . PHE A 1 79 ? 77.444 -0.026 14.532 1.00 14.68 181 PHE A N 1
ATOM 543 C CA . PHE A 1 79 ? 77.249 1.415 14.513 1.00 13.49 181 PHE A CA 1
ATOM 544 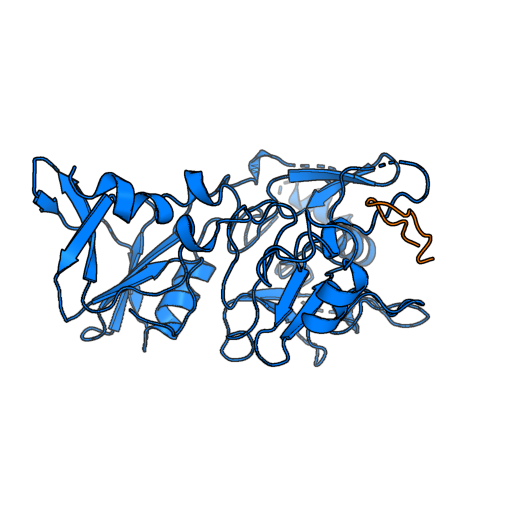C C . PHE A 1 79 ? 78.517 2.206 14.760 1.00 16.08 181 PHE A C 1
ATOM 545 O O . PHE A 1 79 ? 78.503 3.442 14.633 1.00 14.60 181 PHE A O 1
ATOM 553 N N . ALA A 1 80 ? 79.600 1.556 15.151 1.00 14.93 182 ALA A N 1
ATOM 554 C CA . ALA A 1 80 ? 80.696 2.328 15.722 1.00 11.92 182 ALA A CA 1
ATOM 555 C C . ALA A 1 80 ? 81.667 2.847 14.644 1.00 13.93 182 ALA A C 1
ATOM 556 O O . ALA A 1 80 ? 81.686 2.403 13.501 1.00 15.35 182 ALA A O 1
ATOM 558 N N . PHE A 1 81 ? 82.569 3.730 15.078 1.00 15.80 183 PHE A N 1
ATOM 559 C CA . PHE A 1 81 ? 83.594 4.216 14.161 1.00 13.61 183 PHE A CA 1
ATOM 560 C C . PHE A 1 81 ? 84.409 3.065 13.616 1.00 16.23 183 PHE A C 1
ATOM 561 O O . PHE A 1 81 ? 84.738 2.131 14.346 1.00 17.77 183 PHE A O 1
ATOM 569 N N . PRO A 1 82 ? 84.751 3.091 12.338 1.00 17.38 184 PRO A N 1
ATOM 570 C CA . PRO A 1 82 ? 85.663 2.101 11.809 1.00 21.69 184 PRO A CA 1
ATOM 571 C C . PRO A 1 82 ? 87.091 2.390 12.250 1.00 17.76 184 PRO A C 1
ATOM 572 O O . PRO A 1 82 ? 87.433 3.501 12.673 1.00 19.55 184 PRO A O 1
ATOM 576 N N . PRO A 1 83 ? 87.954 1.392 12.189 1.00 20.31 185 PRO A N 1
ATOM 577 C CA . PRO A 1 83 ? 89.311 1.563 12.720 1.00 20.89 185 PRO A CA 1
ATOM 578 C C . PRO A 1 83 ? 90.074 2.611 11.932 1.00 21.94 185 PRO A C 1
ATOM 579 O O . PRO A 1 83 ? 90.028 2.651 10.696 1.00 24.76 185 PRO A O 1
ATOM 583 N N . THR A 1 84 ? 90.808 3.442 12.647 1.00 21.77 186 THR A N 1
ATOM 584 C CA . THR A 1 84 ? 91.579 4.501 12.015 1.00 26.70 186 THR A CA 1
ATOM 585 C C . THR A 1 84 ? 93.021 4.377 12.454 1.00 24.81 186 THR A C 1
ATOM 586 O O . THR A 1 84 ? 93.344 3.620 13.369 1.00 25.41 186 THR A O 1
ATOM 590 N N . ASN A 1 85 ? 93.868 5.165 11.804 1.00 31.92 187 ASN A N 1
ATOM 591 C CA . ASN A 1 85 ? 95.296 5.272 12.117 1.00 36.60 187 ASN A CA 1
ATOM 592 C C . ASN A 1 85 ? 95.631 6.756 12.175 1.00 37.10 187 ASN A C 1
ATOM 593 O O . ASN A 1 85 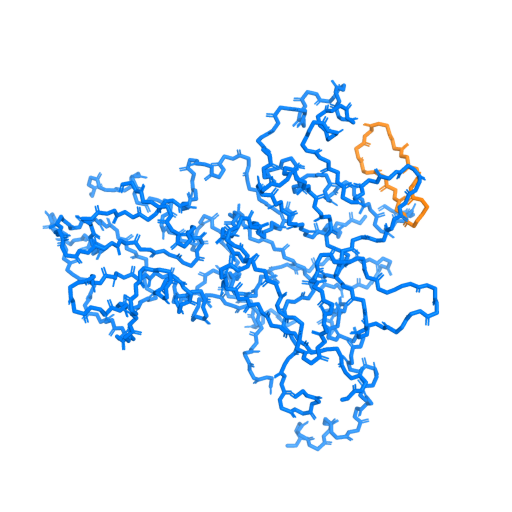? 95.631 7.425 11.120 1.00 40.91 187 ASN A O 1
ATOM 598 N N . PRO A 1 86 ? 95.901 7.324 13.360 1.00 34.53 188 PRO A N 1
ATOM 599 C CA . PRO A 1 86 ? 95.976 6.599 14.633 1.00 31.18 188 PRO A CA 1
ATOM 600 C C . PRO A 1 86 ? 94.595 6.087 15.073 1.00 27.61 188 PRO A C 1
ATOM 601 O O . PRO A 1 86 ? 93.591 6.679 14.653 1.00 28.42 188 PRO A O 1
ATOM 605 N N . LEU A 1 87 ? 94.537 5.051 15.912 1.00 21.99 189 LEU A N 1
ATOM 606 C CA . LEU A 1 87 ? 93.240 4.482 16.315 1.00 23.30 189 LEU A CA 1
ATOM 607 C C . LEU A 1 87 ? 92.574 5.365 17.354 1.00 25.95 189 LEU A C 1
ATOM 608 O O . LEU A 1 87 ? 93.029 5.455 18.502 1.00 28.66 189 LEU A O 1
ATOM 613 N N . ILE A 1 88 ? 91.445 5.969 16.993 1.00 18.94 190 ILE A N 1
ATOM 614 C CA . ILE A 1 88 ? 90.790 6.857 17.930 1.00 21.25 190 ILE A CA 1
ATOM 615 C C . ILE A 1 88 ? 89.476 6.313 18.409 1.00 15.49 190 ILE A C 1
ATOM 616 O O . ILE A 1 88 ? 88.946 6.857 19.368 1.00 16.55 190 ILE A O 1
ATOM 621 N N . SER A 1 89 ? 89.005 5.178 17.872 1.00 15.33 191 SER A N 1
ATOM 622 C CA . SER A 1 89 ? 87.830 4.594 18.543 1.00 12.72 191 SER A CA 1
ATOM 623 C C . SER A 1 89 ? 87.924 3.098 18.274 1.00 13.02 191 SER A C 1
ATOM 624 O O . SER A 1 89 ? 88.220 2.711 17.141 1.00 13.83 191 SER A O 1
ATOM 627 N N . PRO A 1 90 ? 87.636 2.243 19.235 1.00 14.01 192 PRO A N 1
ATOM 628 C CA . PRO A 1 90 ? 87.397 2.602 20.631 1.00 12.22 192 PRO A CA 1
ATOM 629 C C . PRO A 1 90 ? 88.675 3.091 21.253 1.00 14.07 192 PRO A C 1
ATOM 630 O O . PRO A 1 90 ? 89.771 2.808 20.771 1.00 17.85 192 PRO A O 1
ATOM 634 N N . MET A 1 91 ? 88.524 3.845 22.328 1.00 11.16 193 MET A N 1
ATOM 635 C CA . MET A 1 91 ? 89.707 4.318 23.056 1.00 11.97 193 MET A CA 1
ATOM 636 C C . MET A 1 91 ? 89.417 4.202 24.543 1.00 12.65 193 MET A C 1
ATOM 637 O O . MET A 1 91 ? 88.321 4.562 24.993 1.00 12.80 193 MET A O 1
ATOM 642 N N . THR A 1 92 ? 90.381 3.689 25.304 1.00 12.75 194 THR A N 1
ATOM 643 C CA . THR A 1 92 ? 90.160 3.589 26.740 1.00 11.36 194 THR A CA 1
ATOM 644 C C . THR A 1 92 ? 90.152 4.972 27.386 1.00 14.55 194 THR A C 1
ATOM 645 O O . THR A 1 92 ? 90.646 5.965 26.827 1.00 14.19 194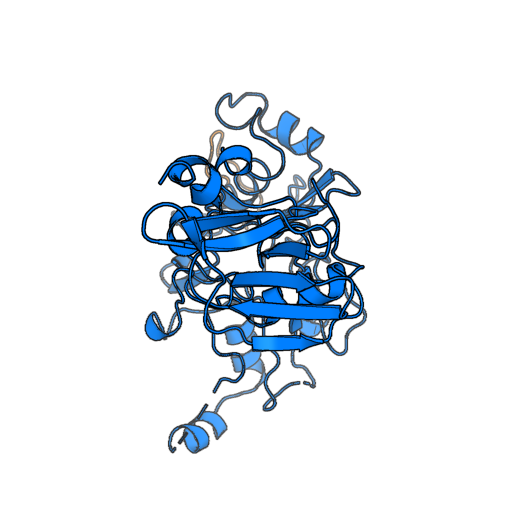 THR A O 1
ATOM 649 N N . LEU A 1 93 ? 89.614 5.011 28.603 1.00 13.07 195 LEU A N 1
ATOM 650 C CA . LEU A 1 93 ? 89.678 6.247 29.384 1.00 12.28 195 LEU A CA 1
ATOM 651 C C . LEU A 1 93 ? 91.135 6.699 29.546 1.00 12.61 195 LEU A C 1
ATOM 652 O O . LEU A 1 93 ? 91.464 7.861 29.283 1.00 12.05 195 LEU A O 1
ATOM 657 N N . ASN A 1 94 ? 92.045 5.778 29.916 1.00 12.87 196 ASN A N 1
ATOM 658 C CA . ASN A 1 94 ? 93.430 6.192 30.050 1.00 11.17 196 ASN A CA 1
ATOM 659 C C . ASN A 1 94 ? 94.008 6.653 28.716 1.00 13.19 196 ASN A C 1
ATOM 660 O O . ASN A 1 94 ? 94.790 7.607 28.668 1.00 14.56 196 ASN A O 1
ATOM 665 N N . GLY A 1 95 ? 93.625 5.983 27.631 1.00 11.34 197 GLY A N 1
ATOM 666 C CA . GLY A 1 95 ? 94.037 6.412 26.317 1.00 12.70 197 GLY A CA 1
ATOM 667 C C . GLY A 1 95 ? 93.574 7.823 25.980 1.00 11.45 197 GLY A C 1
ATOM 668 O O . GLY A 1 95 ? 94.351 8.608 25.403 1.00 12.63 197 GLY A O 1
ATOM 669 N N . MET A 1 96 ? 92.316 8.144 26.304 1.00 10.95 198 MET A N 1
ATOM 670 C CA . MET A 1 96 ? 91.798 9.505 26.051 1.00 10.86 198 MET A CA 1
ATOM 671 C C . MET A 1 96 ? 92.522 10.526 26.920 1.00 13.76 198 MET A C 1
ATOM 672 O O . MET A 1 96 ? 92.890 11.610 26.446 1.00 13.00 198 MET A O 1
ATOM 677 N N . ARG A 1 97 ? 92.745 10.196 28.196 1.00 11.08 199 ARG A N 1
ATOM 678 C CA . ARG A 1 97 ? 93.448 11.152 29.031 1.00 12.32 199 ARG A CA 1
ATOM 679 C C . ARG A 1 97 ? 94.832 11.420 28.498 1.00 12.93 199 ARG A C 1
ATOM 680 O O . ARG A 1 97 ? 95.332 12.536 28.620 1.00 12.96 199 ARG A O 1
ATOM 688 N N . ASP A 1 98 ? 95.504 10.391 27.990 1.00 12.20 200 ASP A N 1
ATOM 689 C CA . ASP A 1 98 ? 96.835 10.594 27.433 1.00 12.82 200 ASP A CA 1
ATOM 690 C C . ASP A 1 98 ? 96.769 11.410 26.160 1.00 12.98 200 ASP A C 1
ATOM 691 O O . ASP A 1 98 ? 97.590 12.310 25.942 1.00 13.49 200 ASP A O 1
ATOM 696 N N . PHE A 1 99 ? 95.794 11.104 25.297 1.00 12.66 201 PHE A N 1
ATOM 697 C CA . PHE A 1 99 ? 95.643 11.798 24.013 1.00 14.17 201 PHE A CA 1
ATOM 698 C C . PHE A 1 99 ? 95.462 13.303 24.230 1.00 15.86 201 PHE A C 1
ATOM 699 O O . PHE A 1 99 ? 95.983 14.124 23.466 1.00 15.94 201 PHE A O 1
ATOM 707 N N . TYR A 1 100 ? 94.719 13.672 25.272 1.00 12.61 202 TYR A N 1
ATOM 708 C CA . TYR A 1 100 ? 94.435 15.075 25.569 1.00 12.79 202 TYR A CA 1
ATOM 709 C C . TYR A 1 100 ? 95.280 15.629 26.723 1.00 14.18 202 TYR A C 1
ATOM 710 O O . TYR A 1 100 ? 94.874 16.611 27.354 1.00 13.95 202 TYR A O 1
ATOM 719 N N . LYS A 1 101 ? 96.454 15.055 26.984 1.00 13.49 203 LYS A N 1
ATOM 720 C CA . LYS A 1 101 ? 97.202 15.416 28.197 1.00 13.86 203 LYS A CA 1
ATOM 721 C C . LYS A 1 101 ? 97.655 16.869 28.211 1.00 14.64 203 LYS A C 1
ATOM 722 O O . LYS A 1 101 ? 97.978 17.384 29.285 1.00 14.82 203 LYS A O 1
ATOM 728 N N . ASN A 1 102 ? 97.794 17.503 27.060 1.00 14.80 204 ASN A N 1
ATOM 729 C CA . ASN A 1 102 ? 98.180 18.910 27.056 1.00 15.48 204 ASN A CA 1
ATOM 730 C C . ASN A 1 102 ? 97.017 19.875 27.180 1.00 15.35 204 ASN A C 1
ATOM 731 O O . ASN A 1 102 ? 97.271 21.090 27.285 1.00 17.64 204 ASN A O 1
ATOM 736 N N . ASN A 1 103 ? 95.789 19.401 27.092 1.00 15.72 205 ASN A N 1
ATOM 737 C CA . ASN A 1 103 ? 94.587 20.245 27.046 1.00 14.52 205 ASN A CA 1
ATOM 738 C C . ASN A 1 103 ? 93.899 20.218 28.409 1.00 14.20 205 ASN A C 1
ATOM 739 O O . ASN A 1 103 ? 93.183 19.287 28.737 1.00 16.20 205 ASN A O 1
ATOM 744 N N . GLU A 1 104 ? 94.191 21.205 29.224 1.00 15.26 206 GLU A N 1
ATOM 745 C CA . GLU A 1 104 ? 93.647 21.253 30.571 1.00 14.64 206 GLU A CA 1
ATOM 746 C C . GLU A 1 104 ? 92.143 21.382 30.570 1.00 15.17 206 GLU A C 1
ATOM 747 O O . GLU A 1 104 ? 91.528 21.123 31.607 1.00 14.50 206 GLU A O 1
ATOM 753 N N . TYR A 1 105 ? 91.531 21.692 29.435 1.00 14.39 207 TYR A N 1
ATOM 754 C CA . TYR A 1 105 ? 90.083 21.851 29.406 1.00 15.00 207 TYR A CA 1
ATOM 755 C C . TYR A 1 105 ? 89.356 20.544 29.175 1.00 15.78 207 TYR A C 1
ATOM 756 O O . TYR A 1 105 ? 88.125 20.485 29.337 1.00 16.87 207 TYR A O 1
ATOM 765 N N . VAL A 1 106 ? 90.092 19.486 28.819 1.00 12.81 208 VAL A N 1
ATOM 766 C CA . VAL A 1 106 ? 89.557 18.199 28.443 1.00 13.41 208 VAL A CA 1
ATOM 767 C C . VAL A 1 106 ? 90.116 17.068 29.296 1.00 11.62 208 VAL A C 1
ATOM 768 O O . VAL A 1 106 ? 89.398 16.125 29.634 1.00 12.58 208 VAL A O 1
ATOM 772 N N . LYS A 1 107 ? 91.392 17.155 29.675 1.00 12.09 209 LYS A N 1
ATOM 773 C CA . LYS A 1 107 ? 92.078 15.956 30.154 1.00 12.86 209 LYS A CA 1
ATOM 774 C C . LYS A 1 107 ? 91.563 15.453 31.484 1.00 11.68 209 LYS A C 1
ATOM 775 O O . LYS A 1 107 ? 91.772 14.272 31.818 1.00 13.53 209 LYS A O 1
ATOM 781 N N . ASN A 1 108 ? 90.877 16.299 32.249 1.00 11.75 210 ASN A N 1
ATOM 782 C CA . ASN A 1 108 ? 90.354 15.872 33.537 1.00 11.57 210 ASN A CA 1
ATOM 783 C C . ASN A 1 108 ? 88.849 15.728 33.551 1.00 13.11 210 ASN A C 1
ATOM 784 O O . ASN A 1 108 ? 88.270 15.524 34.637 1.00 14.61 210 ASN A O 1
ATOM 789 N N . LEU A 1 109 ? 88.202 15.813 32.395 1.00 10.82 211 LEU A N 1
ATOM 790 C CA . LEU A 1 109 ? 86.757 15.594 32.414 1.00 10.34 211 LEU A CA 1
ATOM 791 C C . LEU A 1 109 ? 86.432 14.197 32.937 1.00 12.16 211 LEU A C 1
ATOM 792 O O . LEU A 1 109 ? 87.211 13.236 32.808 1.00 13.26 211 LEU A O 1
ATOM 797 N N . ASP A 1 110 ? 85.246 14.062 33.520 1.00 13.22 212 ASP A N 1
ATOM 798 C CA . ASP A 1 110 ? 84.843 12.721 33.874 1.00 10.64 212 ASP A CA 1
ATOM 799 C C . ASP A 1 110 ? 84.719 11.868 32.615 1.00 10.97 212 ASP A C 1
ATOM 800 O O . ASP A 1 110 ? 84.620 12.378 31.493 1.00 11.32 212 ASP A O 1
ATOM 805 N N . GLU A 1 111 ? 84.681 10.550 32.833 1.00 12.30 213 GLU A N 1
ATOM 806 C CA A GLU A 1 111 ? 84.752 9.569 31.750 0.59 12.31 213 GLU A CA 1
ATOM 807 C CA B GLU A 1 111 ? 84.808 9.636 31.703 0.41 11.43 213 GLU A CA 1
ATOM 808 C C . GLU A 1 111 ? 83.671 9.797 30.699 1.00 11.46 213 GLU A C 1
ATOM 809 O O . GLU A 1 111 ? 83.916 9.653 29.501 1.00 12.00 213 GLU A O 1
ATOM 820 N N . LEU A 1 112 ? 82.435 10.096 31.144 1.00 9.21 214 LEU A N 1
ATOM 821 C CA . LEU A 1 112 ? 81.324 10.259 30.194 1.00 8.04 214 LEU A CA 1
ATOM 822 C C . LEU A 1 112 ? 81.467 11.555 29.389 1.00 11.17 214 LEU A C 1
ATOM 823 O O . LEU A 1 112 ? 81.380 11.544 28.151 1.00 11.93 214 LEU A O 1
ATOM 828 N N . THR A 1 113 ? 81.693 12.682 30.064 1.00 8.71 215 THR A N 1
ATOM 829 C CA . THR A 1 113 ? 81.904 13.913 29.304 1.00 8.57 215 THR A CA 1
ATOM 830 C C . THR A 1 113 ? 83.126 13.797 28.390 1.00 10.02 215 THR A C 1
ATOM 831 O O . THR A 1 113 ? 83.106 14.285 27.240 1.00 10.17 215 THR A O 1
ATOM 835 N N . LEU A 1 114 ? 84.215 13.209 28.900 1.00 10.47 216 LEU A N 1
ATOM 836 C CA . LEU A 1 114 ? 85.410 13.086 28.057 1.00 11.07 216 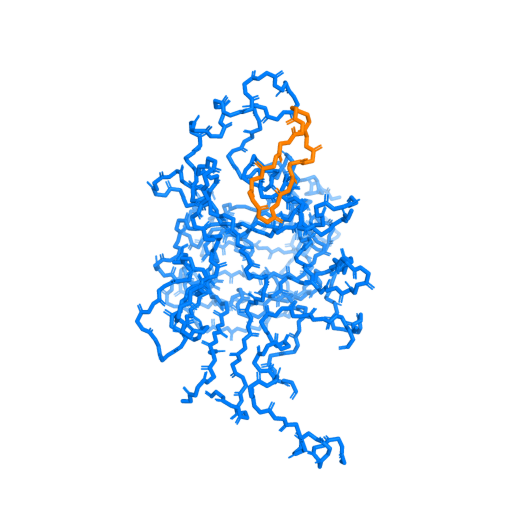LEU A CA 1
ATOM 837 C C . LEU A 1 114 ? 85.080 12.280 26.810 1.00 11.27 216 LEU A C 1
ATOM 838 O O . LEU A 1 114 ? 85.469 12.655 25.690 1.00 11.67 216 LEU A O 1
ATOM 843 N N . CYS A 1 115 ? 84.335 11.175 26.973 1.00 11.35 217 CYS A N 1
ATOM 844 C CA . CYS A 1 115 ? 84.000 10.373 25.794 1.00 8.76 217 CYS A CA 1
ATOM 845 C C . CYS A 1 115 ? 83.139 11.167 24.814 1.00 10.03 217 CYS A C 1
ATOM 846 O O . CYS A 1 115 ? 83.374 11.131 23.594 1.00 11.28 217 CYS A O 1
ATOM 849 N N . SER A 1 116 ? 82.188 11.940 25.342 1.00 10.28 218 SER A N 1
ATOM 850 C CA . SER A 1 116 ? 81.383 12.819 24.501 1.00 11.25 218 SER A CA 1
ATOM 851 C C . SER A 1 116 ? 82.262 13.842 23.774 1.00 10.92 218 SER A C 1
ATOM 852 O O . SER A 1 116 ? 82.049 14.118 22.586 1.00 13.07 218 SER A O 1
ATOM 855 N N A ARG A 1 117 ? 83.192 14.476 24.496 0.68 10.18 219 ARG A N 1
ATOM 856 N N B ARG A 1 117 ? 83.203 14.457 24.491 0.32 10.47 219 ARG A N 1
ATOM 857 C CA A ARG A 1 117 ? 84.063 15.465 23.840 0.68 10.08 219 ARG A CA 1
ATOM 858 C CA B ARG A 1 117 ? 84.061 15.456 23.854 0.32 11.34 219 ARG A CA 1
ATOM 859 C C A ARG A 1 117 ? 85.004 14.815 22.839 0.68 11.57 219 ARG A C 1
ATOM 860 C C B ARG A 1 117 ? 85.004 14.821 22.843 0.32 11.64 219 ARG A C 1
ATOM 861 O O A ARG A 1 117 ? 85.306 15.410 21.802 0.68 12.27 219 ARG A O 1
ATOM 862 O O B ARG A 1 117 ? 85.309 15.432 21.814 0.32 12.47 219 ARG A O 1
ATOM 877 N N . HIS A 1 118 ? 85.460 13.597 23.096 1.00 11.23 220 HIS A N 1
ATOM 878 C CA . HIS A 1 118 ? 86.341 12.929 22.141 1.00 10.41 220 HIS A CA 1
ATOM 879 C C . HIS A 1 118 ? 85.584 12.597 20.858 1.00 10.65 220 HIS A C 1
ATOM 880 O O . HIS A 1 118 ? 86.059 12.905 19.751 1.00 13.83 220 HIS A O 1
ATOM 887 N N . ALA A 1 119 ? 84.353 12.058 21.005 1.00 11.34 221 ALA A N 1
ATOM 888 C CA . ALA A 1 119 ? 83.518 11.845 19.821 1.00 10.33 221 ALA A CA 1
ATOM 889 C C . ALA A 1 119 ? 83.295 13.170 19.087 1.00 14.47 221 ALA A C 1
ATOM 890 O O . ALA A 1 119 ? 83.313 13.215 17.845 1.00 15.65 221 ALA A O 1
ATOM 892 N N . GLY A 1 120 ? 83.023 14.250 19.842 1.00 14.23 222 GLY A N 1
ATOM 893 C CA . GLY A 1 120 ? 82.763 15.548 19.210 1.00 15.23 222 GLY A CA 1
ATOM 894 C C . GLY A 1 120 ? 83.983 16.221 18.633 1.00 17.47 222 GLY A C 1
ATOM 895 O O . GLY A 1 120 ? 83.831 17.225 17.942 1.00 17.80 222 GLY A O 1
ATOM 896 N N . ASN A 1 121 ? 85.170 15.638 18.816 1.00 16.10 223 ASN A N 1
ATOM 897 C CA . ASN A 1 121 ? 86.412 16.144 18.216 1.00 17.39 223 ASN A CA 1
ATOM 898 C C . ASN A 1 121 ? 86.557 15.762 16.738 1.00 17.49 223 ASN A C 1
ATOM 899 O O . ASN A 1 121 ? 87.310 16.408 16.004 1.00 21.07 223 ASN A O 1
ATOM 904 N N . MET A 1 122 ? 85.800 14.764 16.254 1.00 15.10 224 MET A N 1
ATOM 905 C CA . MET A 1 122 ? 86.048 14.196 14.921 1.00 13.24 224 MET A CA 1
ATOM 906 C C . MET A 1 122 ? 85.130 14.874 13.913 1.00 16.96 224 MET A C 1
ATOM 907 O O . MET A 1 122 ? 83.955 14.509 13.770 1.00 17.18 224 MET A O 1
ATOM 912 N N . ASN A 1 123 ? 85.663 15.873 13.210 1.00 18.03 225 ASN A N 1
ATOM 913 C CA . ASN A 1 123 ? 84.865 16.618 12.234 1.00 21.87 225 ASN A CA 1
ATOM 914 C C . ASN A 1 123 ? 84.759 15.829 10.931 1.00 19.10 225 ASN A C 1
ATOM 915 O O . ASN A 1 123 ? 85.795 15.530 10.317 1.00 22.33 225 ASN A O 1
ATOM 920 N N . PRO A 1 124 ? 83.549 15.474 10.472 1.00 20.73 226 PRO A N 1
ATOM 921 C CA . PRO A 1 124 ? 83.420 14.742 9.203 1.00 23.03 226 PRO A CA 1
ATOM 922 C C . PRO A 1 124 ? 83.567 15.633 7.985 1.00 27.27 226 PRO A C 1
ATOM 923 O O . PRO A 1 124 ? 83.625 15.109 6.871 1.00 27.60 226 PRO A O 1
ATOM 927 N N . ASP A 1 125 ? 83.603 16.952 8.185 1.00 21.63 227 ASP A N 1
ATOM 928 C CA . ASP A 1 125 ? 83.862 17.953 7.154 1.00 35.89 227 ASP A CA 1
ATOM 929 C C . ASP A 1 125 ? 85.350 18.251 7.242 1.00 54.02 227 ASP A C 1
ATOM 930 O O . ASP A 1 125 ? 85.788 19.064 8.053 1.00 50.31 227 ASP A O 1
ATOM 935 N N . ASN A 1 126 ? 86.146 17.527 6.455 1.00 72.83 228 ASN A N 1
ATOM 936 C CA . ASN A 1 126 ? 87.575 17.801 6.450 1.00 85.19 228 ASN A CA 1
ATOM 937 C C . ASN A 1 126 ? 87.875 19.202 5.946 1.00 87.94 228 ASN A C 1
ATOM 938 O O . ASN A 1 126 ? 89.016 19.660 6.078 1.00 89.81 228 ASN A O 1
ATOM 940 N N . ASP A 1 127 ? 86.869 19.897 5.398 1.00 83.71 229 ASP A N 1
ATOM 941 C CA . ASP A 1 127 ? 87.052 21.203 4.786 0.69 76.77 229 ASP A CA 1
ATOM 942 C C . ASP A 1 127 ? 86.497 22.360 5.602 0.42 70.44 229 ASP A C 1
ATOM 943 O O . ASP A 1 127 ? 86.843 23.508 5.307 1.00 77.75 229 ASP A O 1
ATOM 945 N N . LYS A 1 128 ? 85.650 22.111 6.603 1.00 57.14 230 LYS A N 1
ATOM 946 C CA . LYS A 1 128 ? 85.134 23.241 7.370 1.00 50.52 230 LYS A CA 1
ATOM 947 C C . LYS A 1 128 ? 85.169 23.020 8.882 1.00 48.31 230 LYS A C 1
ATOM 948 O O . LYS A 1 128 ? 84.266 22.394 9.459 1.00 45.73 230 LYS A O 1
ATOM 954 N N . SER A 1 130 ? 82.003 22.601 10.466 1.00 53.17 232 SER A N 1
ATOM 955 C CA . SER A 1 130 ? 80.808 21.803 10.693 1.00 46.23 232 SER A CA 1
ATOM 956 C C . SER A 1 130 ? 80.511 21.705 12.193 1.00 43.43 232 SER A C 1
ATOM 957 O O . SER A 1 130 ? 81.414 21.710 13.038 1.00 41.03 232 SER A O 1
ATOM 960 N N . ASN A 1 131 ? 79.225 21.609 12.514 1.00 30.97 233 ASN A N 1
ATOM 961 C CA . ASN A 1 131 ? 78.787 21.376 13.880 1.00 33.05 233 ASN A CA 1
ATOM 962 C C . ASN A 1 131 ? 78.315 19.942 14.108 1.00 24.57 233 ASN A C 1
ATOM 963 O O . ASN A 1 131 ? 77.817 19.639 15.191 1.00 21.51 233 ASN A O 1
ATOM 968 N N . TYR A 1 132 ? 78.457 19.056 13.127 1.00 21.22 234 TYR A N 1
ATOM 969 C CA . TYR A 1 132 ? 77.998 17.681 13.305 1.00 17.13 234 TYR A CA 1
ATOM 970 C C . TYR A 1 132 ? 78.949 16.954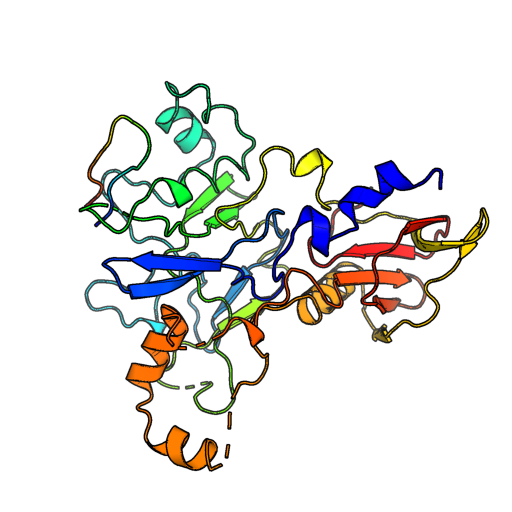 14.250 1.00 16.85 234 TYR A C 1
ATOM 971 O O . TYR A 1 132 ? 80.159 16.916 14.002 1.00 17.11 234 TYR A O 1
ATOM 980 N N . LYS A 1 133 ? 78.404 16.406 15.337 1.00 15.52 235 LYS A N 1
ATOM 981 C CA . LYS A 1 133 ? 79.208 15.752 16.369 1.00 13.01 235 LYS A CA 1
ATOM 982 C C . LYS A 1 133 ? 78.589 14.414 16.703 1.00 14.47 235 LYS A C 1
ATOM 983 O O . LYS A 1 133 ? 77.450 14.350 17.196 1.00 14.25 235 LYS A O 1
ATOM 989 N N . TYR A 1 134 ? 79.347 13.351 16.442 1.00 14.19 236 TYR A N 1
ATOM 990 C CA . TYR A 1 134 ? 78.853 12.005 16.621 1.00 16.89 236 TYR A CA 1
ATOM 991 C C . TYR A 1 134 ? 78.512 11.766 18.086 1.00 11.87 236 TYR A C 1
ATOM 992 O O . TYR A 1 134 ? 79.216 12.241 19.003 1.00 13.48 236 TYR A O 1
ATOM 1001 N N . PRO A 1 135 ? 77.499 10.968 18.341 1.00 9.98 237 PRO A N 1
ATOM 1002 C CA . PRO A 1 135 ? 77.301 10.454 19.695 1.00 10.46 237 PRO A CA 1
ATOM 1003 C C . PRO A 1 135 ? 78.255 9.297 19.983 1.00 12.16 237 PRO A C 1
ATOM 1004 O O . PRO A 1 135 ? 79.058 8.908 19.135 1.00 14.23 237 PRO A O 1
ATOM 1008 N N . ALA A 1 136 ? 78.175 8.765 21.211 1.00 10.80 238 ALA A N 1
ATOM 1009 C CA . ALA A 1 136 ? 79.188 7.815 21.653 1.00 11.07 238 ALA A CA 1
ATOM 1010 C C . ALA A 1 136 ? 78.564 6.910 22.701 1.00 10.40 238 ALA A C 1
ATOM 1011 O O . ALA A 1 136 ? 77.488 7.203 23.253 1.00 11.13 238 ALA A O 1
ATOM 1013 N N . VAL A 1 137 ? 79.233 5.799 22.954 1.00 10.90 239 VAL A N 1
ATOM 1014 C CA . VAL A 1 137 ? 78.879 4.916 24.068 1.00 11.65 239 VAL A CA 1
ATOM 1015 C C . VAL A 1 137 ? 80.135 4.737 24.902 1.00 10.78 239 VAL A C 1
ATOM 1016 O O . VAL A 1 137 ? 81.190 4.383 24.366 1.00 12.46 239 VAL A O 1
ATOM 1020 N N . TYR A 1 138 ? 80.016 4.952 26.209 1.00 9.37 240 TYR A N 1
ATOM 1021 C CA . TYR A 1 138 ? 81.089 4.603 27.130 1.00 10.01 240 TYR A CA 1
ATOM 1022 C C . TYR A 1 138 ? 80.685 3.308 27.810 1.00 10.41 240 TYR A C 1
ATOM 1023 O O . TYR A 1 138 ? 79.586 3.216 28.357 1.00 11.72 240 TYR A O 1
ATOM 1032 N N . ASP A 1 139 ? 81.544 2.323 27.720 1.00 9.56 241 ASP A N 1
ATOM 1033 C CA . ASP A 1 139 ? 81.366 1.020 28.348 1.00 9.81 241 ASP A CA 1
ATOM 1034 C C . ASP A 1 139 ? 82.163 0.977 29.648 1.00 10.70 241 ASP A C 1
ATOM 1035 O O . ASP A 1 139 ? 83.398 0.890 29.638 1.00 12.35 241 ASP A O 1
ATOM 1040 N N . TYR A 1 140 ? 81.445 0.997 30.774 1.00 8.51 242 TYR A N 1
ATOM 1041 C CA . TYR A 1 140 ? 82.100 0.925 32.075 1.00 8.29 242 TYR A CA 1
ATOM 1042 C C . TYR A 1 140 ? 82.799 -0.399 32.340 1.00 12.24 242 TYR A C 1
ATOM 1043 O O . TYR A 1 140 ? 83.687 -0.442 33.189 1.00 13.31 242 TYR A O 1
ATOM 1052 N N . ASN A 1 141 ? 82.450 -1.461 31.625 1.00 12.61 243 ASN A N 1
ATOM 1053 C CA . ASN A 1 141 ? 83.103 -2.730 31.895 1.00 12.17 243 ASN A CA 1
ATOM 1054 C C . ASN A 1 141 ? 84.560 -2.695 31.490 1.00 15.06 243 ASN A C 1
ATOM 1055 O O . ASN A 1 141 ? 85.424 -3.198 32.217 1.00 15.84 243 ASN A O 1
ATOM 1060 N N . ASP A 1 142 ? 84.846 -2.211 30.287 1.00 13.25 244 ASP A N 1
ATOM 1061 C CA . ASP A 1 142 ? 86.263 -2.199 29.909 1.00 14.45 244 ASP A CA 1
ATOM 1062 C C . ASP A 1 142 ? 86.804 -0.789 29.769 1.00 15.04 244 ASP A C 1
ATOM 1063 O O . ASP A 1 142 ? 87.929 -0.619 29.257 1.00 15.50 244 ASP A O 1
ATOM 1068 N N . LYS A 1 143 ? 86.057 0.203 30.271 1.00 13.13 245 LYS A N 1
ATOM 1069 C CA . LYS A 1 143 ? 86.486 1.596 30.336 1.00 11.81 245 LYS A CA 1
ATOM 1070 C C . LYS A 1 143 ? 86.863 2.099 28.941 1.00 13.54 245 LYS A C 1
ATOM 1071 O O . LYS A 1 143 ? 87.905 2.711 28.723 1.00 18.30 245 LYS A O 1
ATOM 1077 N N . LYS A 1 144 ? 86.017 1.793 27.988 1.00 10.82 246 LYS A N 1
ATOM 1078 C CA . LYS A 1 144 ? 86.226 2.176 26.599 1.00 11.39 246 LYS A CA 1
ATOM 1079 C C . LYS A 1 144 ? 85.127 3.093 26.068 1.00 10.10 246 LYS A C 1
ATOM 1080 O O . LYS A 1 144 ? 83.929 2.846 26.275 1.00 10.44 246 LYS A O 1
ATOM 1086 N N . CYS A 1 145 ? 85.569 4.150 25.357 1.00 10.63 247 CYS A N 1
ATOM 1087 C CA . CYS A 1 145 ? 84.704 5.080 24.660 1.00 11.32 247 CYS A CA 1
ATOM 1088 C C . CYS A 1 145 ? 84.614 4.603 23.214 1.00 10.03 247 CYS A C 1
ATOM 1089 O O . CYS A 1 145 ? 85.647 4.450 22.558 1.00 11.17 247 CYS A O 1
ATOM 1092 N N . HIS A 1 146 ? 83.394 4.381 22.722 1.00 10.67 248 HIS A N 1
ATOM 1093 C CA . HIS A 1 146 ? 83.170 4.006 21.322 1.00 10.82 248 HIS A CA 1
ATOM 1094 C C . HIS A 1 146 ? 82.456 5.180 20.665 1.00 11.23 248 HIS A C 1
ATOM 1095 O O . HIS A 1 146 ? 81.329 5.493 21.041 1.00 12.15 248 HIS A O 1
ATOM 1102 N N . ILE A 1 147 ? 83.066 5.776 19.649 1.00 10.82 249 ILE A N 1
ATOM 1103 C CA . ILE A 1 147 ? 82.365 6.795 18.886 1.00 12.04 249 ILE A CA 1
ATOM 1104 C C . ILE A 1 147 ? 81.375 6.087 17.991 1.00 13.38 249 ILE A C 1
ATOM 1105 O O . ILE A 1 147 ? 81.726 5.089 17.337 1.00 13.67 249 ILE A O 1
ATOM 1110 N N . LEU A 1 148 ? 80.121 6.574 17.966 1.00 13.23 250 LEU A N 1
ATOM 1111 C CA . LEU A 1 148 ? 79.143 5.964 17.065 1.00 10.59 250 LEU A CA 1
ATOM 1112 C C . LEU A 1 148 ? 79.126 6.723 15.745 1.00 13.15 250 LEU A C 1
ATOM 1113 O O . LEU A 1 148 ? 78.695 7.884 15.687 1.00 16.52 250 LEU A O 1
ATOM 1118 N N . TYR A 1 149 ? 79.567 6.066 14.694 1.00 11.91 251 TYR A N 1
ATOM 1119 C CA . TYR A 1 149 ? 79.469 6.661 13.370 1.00 13.68 251 TYR A CA 1
ATOM 1120 C C . TYR A 1 149 ? 78.006 6.780 12.929 1.00 15.86 251 TYR A C 1
ATOM 1121 O O . TYR A 1 149 ? 77.632 7.729 12.223 1.00 15.69 251 TYR A O 1
ATOM 1130 N N . ILE A 1 150 ? 77.191 5.789 13.272 1.00 14.57 252 ILE A N 1
ATOM 1131 C CA . ILE A 1 150 ? 75.743 5.803 12.992 1.00 12.54 252 ILE A CA 1
ATOM 1132 C C . ILE A 1 150 ? 75.025 6.405 14.189 1.00 12.33 252 ILE A C 1
ATOM 1133 O O . ILE A 1 150 ? 75.112 5.886 15.322 1.00 13.18 252 ILE A O 1
ATOM 1138 N N . ALA A 1 151 ? 74.306 7.510 13.946 1.00 12.55 253 ALA A N 1
ATOM 1139 C CA . ALA A 1 151 ? 73.570 8.189 15.012 1.00 13.85 253 ALA A CA 1
ATOM 1140 C C . ALA A 1 151 ? 72.114 7.758 15.078 1.00 12.12 253 ALA A C 1
ATOM 1141 O O . ALA A 1 151 ? 71.430 8.133 16.013 1.00 12.37 253 ALA A O 1
ATOM 1143 N N . ALA A 1 152 ? 71.660 6.977 14.098 1.00 12.43 254 ALA A N 1
ATOM 1144 C CA . ALA A 1 152 ? 70.318 6.430 14.150 1.00 11.98 254 ALA A CA 1
ATOM 1145 C C . ALA A 1 152 ? 70.184 5.517 15.343 1.00 12.50 254 ALA A C 1
ATOM 1146 O O . ALA A 1 152 ? 71.145 4.909 15.783 1.00 14.20 254 ALA A O 1
ATOM 1148 N N . GLN A 1 153 ? 68.955 5.389 15.842 1.00 12.58 255 GLN A N 1
ATOM 1149 C CA . GLN A 1 153 ? 68.728 4.570 17.006 1.00 11.43 255 GLN A CA 1
ATOM 1150 C C . GLN A 1 153 ? 67.559 3.610 16.826 1.00 13.51 255 GLN A C 1
ATOM 1151 O O . GLN A 1 153 ? 67.507 2.607 17.545 1.00 14.95 255 GLN A O 1
ATOM 1157 N N . GLU A 1 154 ? 66.647 3.866 15.892 1.00 12.90 256 GLU A N 1
ATOM 1158 C CA . GLU A 1 154 ? 65.583 2.906 15.628 1.00 13.87 256 GLU A CA 1
ATOM 1159 C C . GLU A 1 154 ? 65.244 2.879 14.160 1.00 17.67 256 GLU A C 1
ATOM 1160 O O . GLU A 1 154 ? 65.110 3.918 13.502 1.00 16.54 256 GLU A O 1
ATOM 1166 N N . ASN A 1 155 ? 65.121 1.657 13.654 1.00 16.28 257 ASN A N 1
ATOM 1167 C CA . ASN A 1 155 ? 64.609 1.418 12.320 1.00 17.44 257 ASN A CA 1
ATOM 1168 C C . ASN A 1 155 ? 63.997 0.021 12.398 1.00 19.53 257 ASN A C 1
ATOM 1169 O O . ASN A 1 155 ? 64.684 -0.979 12.193 1.00 22.68 257 ASN A O 1
ATOM 1174 N N . ASN A 1 156 ? 62.701 -0.028 12.673 1.00 26.48 258 ASN A N 1
ATOM 1175 C CA . ASN A 1 156 ? 62.092 -1.323 12.958 1.00 31.02 258 ASN A CA 1
ATOM 1176 C C . ASN A 1 156 ? 60.616 -1.367 12.589 1.00 33.52 258 ASN A C 1
ATOM 1177 O O . ASN A 1 156 ? 59.849 -2.117 13.204 1.00 34.00 258 ASN A O 1
ATOM 1182 N N . GLY A 1 157 ? 60.204 -0.587 11.600 1.00 28.48 259 GLY A N 1
ATOM 1183 C CA . GLY A 1 157 ? 58.815 -0.596 11.190 1.00 32.58 259 GLY A CA 1
ATOM 1184 C C . GLY A 1 157 ? 58.434 -1.829 10.397 1.00 38.11 259 GLY A C 1
ATOM 1185 O O . GLY A 1 157 ? 59.263 -2.556 9.843 1.00 34.73 259 GLY A O 1
ATOM 1186 N N . PRO A 1 158 ? 57.116 -2.040 10.320 1.00 37.82 260 PRO A N 1
ATOM 1187 C CA . PRO A 1 158 ? 56.590 -3.225 9.656 1.00 38.91 260 PRO A CA 1
ATOM 1188 C C . PRO A 1 158 ? 56.915 -3.262 8.165 1.00 40.48 260 PRO A C 1
ATOM 1189 O O . PRO A 1 158 ? 56.959 -4.351 7.572 1.00 41.69 260 PRO A O 1
ATOM 1191 N N . ARG A 1 159 ? 57.125 -2.099 7.529 1.00 38.02 261 ARG A N 1
ATOM 1192 C CA . ARG A 1 159 ? 57.257 -2.069 6.070 1.00 39.05 261 ARG A CA 1
ATOM 1193 C C . ARG A 1 159 ? 58.434 -2.918 5.590 1.00 41.93 261 ARG A C 1
ATOM 1194 O O . ARG A 1 159 ? 58.283 -3.751 4.691 1.00 42.62 261 ARG A O 1
ATOM 1202 N N . TYR A 1 160 ? 59.622 -2.713 6.164 1.00 37.19 262 TYR A N 1
ATOM 1203 C CA . TYR A 1 160 ? 60.800 -3.491 5.783 1.00 37.96 262 TYR A CA 1
ATOM 1204 C C . TYR A 1 160 ? 61.349 -4.385 6.890 1.00 39.55 262 TYR A C 1
ATOM 1205 O O . TYR A 1 160 ? 62.211 -5.228 6.611 1.00 41.66 262 TYR A O 1
ATOM 1214 N N . CYS A 1 161 ? 60.879 -4.233 8.121 1.00 38.96 263 CYS A N 1
ATOM 1215 C CA . CYS A 1 161 ? 61.423 -4.949 9.277 1.00 39.80 263 CYS A CA 1
ATOM 1216 C C . CYS A 1 161 ? 60.392 -5.861 9.942 1.00 45.97 263 CYS A C 1
ATOM 1217 O O . CYS A 1 161 ? 60.680 -6.481 10.975 1.00 45.94 263 CYS A O 1
ATOM 1220 N N . ASN A 1 169 ? 65.392 -9.607 5.324 1.00 51.59 271 ASN A N 1
ATOM 1221 C CA . ASN A 1 169 ? 65.570 -8.488 4.405 1.00 47.56 271 ASN A CA 1
ATOM 1222 C C . ASN A 1 169 ? 67.045 -8.183 4.177 1.00 50.68 271 ASN A C 1
ATOM 1223 O O . ASN A 1 169 ? 67.922 -8.617 4.940 1.00 51.51 271 ASN A O 1
ATOM 1225 N N . SER A 1 170 ? 67.320 -7.407 3.130 1.00 42.35 272 SER A N 1
ATOM 1226 C CA . SER A 1 170 ? 68.557 -6.638 3.107 1.00 37.46 272 SER A CA 1
ATOM 1227 C C . SER A 1 170 ? 68.525 -5.497 4.116 1.00 34.64 272 SER A C 1
ATOM 1228 O O . SER A 1 170 ? 69.544 -4.823 4.306 1.00 38.76 272 SER A O 1
ATOM 1231 N N . MET A 1 171 ? 67.387 -5.279 4.775 1.00 33.71 273 MET A N 1
ATOM 1232 C CA . MET A 1 171 ? 67.218 -4.097 5.615 1.00 32.06 273 MET A CA 1
ATOM 1233 C C . MET A 1 171 ? 67.973 -4.237 6.932 1.00 32.87 273 MET A C 1
ATOM 1234 O O . MET A 1 171 ? 68.028 -5.311 7.535 1.00 34.77 273 MET A O 1
ATOM 1239 N N . PHE A 1 172 ? 68.587 -3.135 7.352 1.00 27.21 274 PHE A N 1
ATOM 1240 C CA . PHE A 1 172 ? 69.258 -3.015 8.636 1.00 19.59 274 PHE A CA 1
ATOM 1241 C C . PHE A 1 172 ? 68.187 -2.604 9.648 1.00 23.57 274 PHE A C 1
ATOM 1242 O O . PHE A 1 172 ? 67.723 -1.462 9.612 1.00 23.36 274 PHE A O 1
ATOM 1250 N N . CYS A 1 173 ? 67.761 -3.526 10.524 1.00 23.61 275 CYS A N 1
ATOM 1251 C CA . CYS A 1 173 ? 66.644 -3.279 11.443 1.00 21.58 275 CYS A CA 1
ATOM 1252 C C . CYS A 1 173 ? 67.165 -3.234 12.866 1.00 17.91 275 CYS A C 1
ATOM 1253 O O . CYS A 1 173 ? 67.959 -4.086 13.254 1.00 20.98 275 CYS A O 1
ATOM 1256 N N . PHE A 1 174 ? 66.758 -2.225 13.631 1.00 15.88 276 PHE A N 1
ATOM 1257 C CA . PHE A 1 174 ? 67.329 -2.083 14.960 1.00 16.81 276 PHE A CA 1
ATOM 1258 C C . PHE A 1 174 ? 66.425 -1.229 15.831 1.00 13.34 276 PHE A C 1
ATOM 1259 O O . PHE A 1 174 ? 65.513 -0.560 15.339 1.00 16.63 276 PHE A O 1
ATOM 1267 N N . ARG A 1 175 ? 66.659 -1.291 17.141 1.00 13.46 277 ARG A N 1
ATOM 1268 C CA . ARG A 1 175 ? 65.834 -0.546 18.082 1.00 13.87 277 ARG A CA 1
ATOM 1269 C C . ARG A 1 175 ? 66.599 -0.271 19.349 1.00 13.42 277 ARG A C 1
ATOM 1270 O O . ARG A 1 175 ? 67.508 -1.034 19.716 1.00 12.13 277 ARG A O 1
ATOM 1278 N N . PRO A 1 176 ? 66.270 0.799 20.045 1.00 12.93 278 PRO A N 1
ATOM 1279 C CA . PRO A 1 176 ? 66.969 1.097 21.295 1.00 13.14 278 PRO A CA 1
ATOM 1280 C C . PRO A 1 176 ? 66.334 0.343 22.437 1.00 14.76 278 PRO A C 1
ATOM 1281 O O . PRO A 1 176 ? 65.130 0.093 22.450 1.00 15.43 278 PRO A O 1
ATOM 1285 N N . ALA A 1 177 ? 67.146 0.030 23.442 1.00 12.69 279 ALA A N 1
ATOM 1286 C CA . ALA A 1 177 ? 66.598 -0.679 24.590 1.00 12.44 279 ALA A CA 1
ATOM 1287 C C . ALA A 1 177 ? 67.539 -0.591 25.784 1.00 10.04 279 ALA A C 1
ATOM 1288 O O . ALA A 1 177 ? 68.760 -0.414 25.650 1.00 11.87 279 ALA A O 1
ATOM 1290 N N . LYS A 1 178 ? 66.964 -0.796 26.962 1.00 13.85 280 LYS A N 1
ATOM 1291 C CA . LYS A 1 178 ? 67.754 -1.277 28.086 1.00 10.25 280 LYS A CA 1
ATOM 1292 C C . LYS A 1 178 ? 67.684 -2.787 28.111 1.00 13.26 280 LYS A C 1
ATOM 1293 O O . LYS A 1 178 ? 66.685 -3.399 27.729 1.00 17.89 280 LYS A O 1
ATOM 1299 N N . ASP A 1 179 ? 68.783 -3.395 28.501 1.00 14.66 281 ASP A N 1
ATOM 1300 C CA . ASP A 1 179 ? 68.940 -4.835 28.362 1.00 15.45 281 ASP A CA 1
ATOM 1301 C C . ASP A 1 179 ? 70.025 -5.206 29.329 1.00 15.34 281 ASP A C 1
ATOM 1302 O O . ASP A 1 179 ? 70.923 -4.426 29.554 1.00 13.41 281 ASP A O 1
ATOM 1307 N N . LYS A 1 180 ? 69.950 -6.405 29.889 1.00 15.72 282 LYS A N 1
ATOM 1308 C CA . LYS A 1 180 ? 71.066 -6.833 30.740 1.00 15.76 282 LYS A CA 1
ATOM 1309 C C . LYS A 1 180 ? 72.404 -6.742 30.019 1.00 16.46 282 LYS A C 1
ATOM 1310 O O . LYS A 1 180 ? 73.430 -6.400 30.624 1.00 18.67 282 LYS A O 1
ATOM 1312 N N . LEU A 1 181 ? 72.417 -7.024 28.717 1.00 14.67 283 LEU A N 1
ATOM 1313 C CA . LEU A 1 181 ? 73.664 -6.945 27.967 1.00 15.03 283 LEU A CA 1
ATOM 1314 C C . LEU A 1 181 ? 74.216 -5.519 27.902 1.00 14.90 283 LEU A C 1
ATOM 1315 O O . LEU A 1 181 ? 75.408 -5.339 27.572 1.00 16.20 283 LEU A O 1
ATOM 1320 N N . PHE A 1 182 ? 73.372 -4.514 28.164 1.00 11.64 284 PHE A N 1
ATOM 1321 C CA . PHE A 1 182 ? 73.739 -3.113 28.002 1.00 12.12 284 PHE A CA 1
ATOM 1322 C C . PHE A 1 182 ? 73.946 -2.403 29.331 1.00 10.93 284 PHE A C 1
ATOM 1323 O O . PHE A 1 182 ? 74.101 -1.177 29.337 1.00 10.99 284 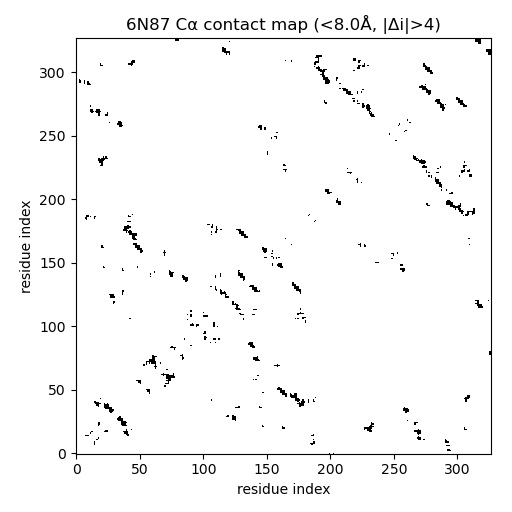PHE A O 1
ATOM 1331 N N . GLU A 1 183 ? 73.935 -3.139 30.443 1.00 11.77 285 GLU A N 1
ATOM 1332 C CA . GLU A 1 183 ? 73.803 -2.410 31.700 1.00 9.56 285 GLU A CA 1
ATOM 1333 C C . GLU A 1 183 ? 75.023 -1.554 32.008 1.00 8.50 285 GLU A C 1
ATOM 1334 O O . GLU A 1 183 ? 74.882 -0.529 32.681 1.00 10.78 285 GLU A O 1
ATOM 1340 N N . ASN A 1 184 ? 76.179 -1.902 31.460 1.00 9.66 286 ASN A N 1
ATOM 1341 C CA . ASN A 1 184 ? 77.369 -1.060 31.636 1.00 12.71 286 ASN A CA 1
ATOM 1342 C C . ASN A 1 184 ? 77.592 -0.068 30.517 1.00 10.66 286 ASN A C 1
ATOM 1343 O O . ASN A 1 184 ? 78.594 0.663 30.560 1.00 12.67 286 ASN A O 1
ATOM 1348 N N . TYR A 1 185 ? 76.718 -0.043 29.513 1.00 10.14 287 TYR A N 1
ATOM 1349 C CA . TYR A 1 185 ? 76.847 0.951 28.438 1.00 10.65 287 TYR A CA 1
ATOM 1350 C C . TYR A 1 185 ? 76.176 2.244 28.864 1.00 11.39 287 TYR A C 1
ATOM 1351 O O . TYR A 1 185 ? 75.283 2.249 29.721 1.00 16.52 287 TYR A O 1
ATOM 1360 N N . THR A 1 186 ? 76.638 3.373 28.281 1.00 8.24 288 THR A N 1
ATOM 1361 C CA A THR A 1 186 ? 76.028 4.657 28.529 0.59 10.62 288 THR A CA 1
ATOM 1362 C CA B THR A 1 186 ? 76.030 4.678 28.519 0.41 10.84 288 THR A CA 1
ATOM 1363 C C . THR A 1 186 ? 75.969 5.365 27.183 1.00 15.46 288 THR A C 1
ATOM 1364 O O . THR A 1 186 ? 76.985 5.463 26.510 1.00 17.62 288 THR A O 1
ATOM 1371 N N . TYR A 1 187 ? 74.793 5.856 26.804 1.00 8.64 289 TYR A N 1
ATOM 1372 C CA . TYR A 1 187 ? 74.608 6.482 25.500 1.00 10.43 289 TYR A CA 1
ATOM 1373 C C . TYR A 1 187 ? 74.754 7.995 25.664 1.00 10.74 289 TYR A C 1
ATOM 1374 O O . TYR A 1 187 ? 74.108 8.605 26.517 1.00 10.05 289 TYR A O 1
ATOM 1383 N N . LEU A 1 188 ? 75.658 8.590 24.879 1.00 8.57 290 LEU A N 1
ATOM 1384 C CA . LEU A 1 188 ? 76.112 9.959 25.113 1.00 8.11 290 LEU A CA 1
ATOM 1385 C C . LEU A 1 188 ? 75.944 10.789 23.860 1.00 8.87 290 LEU A C 1
ATOM 1386 O O . LEU A 1 188 ? 76.567 10.499 22.835 1.00 12.14 290 LEU A O 1
ATOM 1391 N N . SER A 1 189 ? 75.149 11.856 23.927 1.00 8.94 291 SER A N 1
ATOM 1392 C CA . SER A 1 189 ? 75.172 12.771 22.790 1.00 8.97 291 SER A CA 1
ATOM 1393 C C . SER A 1 189 ? 76.373 13.702 22.909 1.00 10.68 291 SER A C 1
ATOM 1394 O O . SER A 1 189 ? 77.041 13.760 23.925 1.00 10.93 291 SER A O 1
ATOM 1397 N N . LYS A 1 190 ? 76.524 14.554 21.895 1.00 11.23 292 LYS A N 1
ATOM 1398 C CA . LYS A 1 190 ? 77.560 15.585 21.877 1.00 12.79 292 LYS A CA 1
ATOM 1399 C C . LYS A 1 190 ? 77.376 16.626 22.957 1.00 11.82 292 LYS A C 1
ATOM 1400 O O . LYS A 1 190 ? 78.302 17.389 23.230 1.00 12.68 292 LYS A O 1
ATOM 1406 N N . ASN A 1 191 ? 76.183 16.727 23.547 1.00 10.22 293 ASN A N 1
ATOM 1407 C CA . ASN A 1 191 ? 75.910 17.805 24.493 1.00 11.22 293 ASN A CA 1
ATOM 1408 C C . ASN A 1 191 ? 75.995 17.387 25.947 1.00 10.27 293 ASN A C 1
ATOM 1409 O O . ASN A 1 191 ? 75.581 18.172 26.803 1.00 11.87 293 ASN A O 1
ATOM 1414 N N . VAL A 1 192 ? 76.435 16.153 26.246 1.00 9.34 294 VAL A N 1
ATOM 1415 C CA . VAL A 1 192 ? 76.474 15.732 27.648 1.00 12.16 294 VAL A CA 1
ATOM 1416 C C . VAL A 1 192 ? 77.227 16.758 28.485 1.00 13.45 294 VAL A C 1
ATOM 1417 O O . VAL A 1 192 ? 78.373 17.132 28.166 1.00 12.13 294 VAL A O 1
ATOM 1421 N N . VAL A 1 193 ? 76.588 17.199 29.583 1.00 11.33 295 VAL A N 1
ATOM 1422 C CA . VAL A 1 193 ? 77.149 18.317 30.342 1.00 11.06 295 VAL A CA 1
ATOM 1423 C C . VAL A 1 193 ? 78.207 17.808 31.305 1.00 12.67 295 VAL A C 1
ATOM 1424 O O . VAL A 1 193 ? 78.136 16.687 31.832 1.00 13.25 295 VAL A O 1
ATOM 1428 N N . ASP A 1 194 ? 79.201 18.675 31.568 1.00 13.76 296 ASP A N 1
ATOM 1429 C CA . ASP A 1 194 ? 80.315 18.225 32.374 1.00 14.16 296 ASP A CA 1
ATOM 1430 C C . ASP A 1 194 ? 79.968 18.062 33.846 1.00 17.41 296 ASP A C 1
ATOM 1431 O O . ASP A 1 194 ? 80.740 17.433 34.572 1.00 20.04 296 ASP A O 1
ATOM 1436 N N . ASN A 1 195 ? 78.801 18.516 34.273 1.00 12.65 297 ASN A N 1
ATOM 1437 C CA . ASN A 1 195 ? 78.396 18.308 35.648 1.00 13.05 297 ASN A CA 1
ATOM 1438 C C . ASN A 1 195 ? 77.173 17.417 35.717 1.00 14.42 297 ASN A C 1
ATOM 1439 O O . ASN A 1 195 ? 76.343 17.568 36.624 1.00 14.66 297 ASN A O 1
ATOM 1444 N N . TRP A 1 196 ? 77.065 1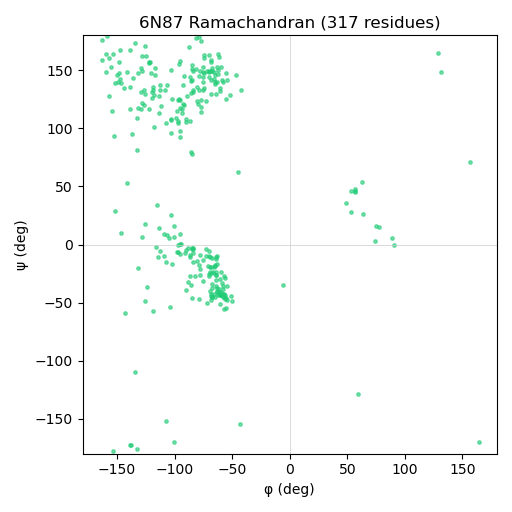6.445 34.800 1.00 11.03 298 TRP A N 1
ATOM 1445 C CA . TRP A 1 196 ? 75.895 15.573 34.854 1.00 10.72 298 TRP A CA 1
ATOM 1446 C C . TRP A 1 196 ? 75.791 14.833 36.181 1.00 14.66 298 TRP A C 1
ATOM 1447 O O . TRP A 1 196 ? 74.669 14.477 36.583 1.00 13.79 298 TRP A O 1
ATOM 1458 N N . GLU A 1 197 ? 76.912 14.638 36.911 1.00 13.23 299 GLU A N 1
ATOM 1459 C CA . GLU A 1 197 ? 76.774 13.924 38.188 1.00 14.14 299 GLU A CA 1
ATOM 1460 C C . GLU A 1 197 ? 75.928 14.708 39.161 1.00 18.29 299 GLU A C 1
ATOM 1461 O O . GLU A 1 197 ? 75.211 14.118 39.987 1.00 21.26 299 GLU A O 1
ATOM 1467 N N . GLU A 1 198 ? 75.983 16.026 39.047 1.00 16.57 300 GLU A N 1
ATOM 1468 C CA . GLU A 1 198 ? 75.233 16.921 39.915 1.00 15.08 300 GLU A CA 1
ATOM 1469 C C . GLU A 1 198 ? 73.843 17.205 39.389 1.00 14.04 300 GLU A C 1
ATOM 1470 O O . GLU A 1 198 ? 72.911 17.412 40.201 1.00 19.76 300 GLU A O 1
ATOM 1476 N N . VAL A 1 199 ? 73.638 17.236 38.073 1.00 12.52 301 VAL A N 1
ATOM 1477 C CA . VAL A 1 199 ? 72.358 17.726 37.552 1.00 13.99 301 VAL A CA 1
ATOM 1478 C C . VAL A 1 199 ? 71.540 16.687 36.811 1.00 14.37 301 VAL A C 1
ATOM 1479 O O . VAL A 1 199 ? 70.433 17.016 36.372 1.00 14.32 301 VAL A O 1
ATOM 1483 N N . CYS A 1 200 ? 72.020 15.456 36.636 1.00 11.12 302 CYS A N 1
ATOM 1484 C CA . CYS A 1 200 ? 71.258 14.428 35.932 1.00 10.84 302 CYS A CA 1
ATOM 1485 C C . CYS A 1 200 ? 71.013 13.211 36.816 1.00 11.21 302 CYS A C 1
ATOM 1486 O O . CYS A 1 200 ? 71.788 12.926 37.730 1.00 13.80 302 CYS A O 1
ATOM 1489 N N . PRO A 1 201 ? 69.979 12.430 36.507 1.00 11.94 303 PRO A N 1
ATOM 1490 C CA . PRO A 1 201 ? 69.721 11.191 37.269 1.00 11.15 303 PRO A CA 1
ATOM 1491 C C . PRO A 1 201 ? 70.805 10.155 37.006 1.00 11.85 303 PRO A C 1
ATOM 1492 O O . PRO A 1 201 ? 71.402 10.108 35.922 1.00 13.93 303 PRO A O 1
ATOM 1496 N N . ARG A 1 202 ? 71.063 9.328 38.012 1.00 9.20 304 ARG A N 1
ATOM 1497 C CA . ARG A 1 202 ? 71.813 8.098 37.738 1.00 9.45 304 ARG A CA 1
ATOM 1498 C C . ARG A 1 202 ? 71.223 7.001 38.613 1.00 11.62 304 ARG A C 1
ATOM 1499 O O . ARG A 1 202 ? 70.759 5.961 38.109 1.00 12.29 304 ARG A O 1
ATOM 1507 N N . LYS A 1 203 ? 71.252 7.218 39.926 1.00 10.68 305 LYS A N 1
ATOM 1508 C CA . LYS A 1 203 ? 70.810 6.200 40.872 1.00 9.36 305 LYS A CA 1
ATOM 1509 C C . LYS A 1 203 ? 69.292 6.168 40.962 1.00 11.81 305 LYS A C 1
ATOM 1510 O O . LYS A 1 203 ? 68.616 7.198 40.842 1.00 11.07 305 LYS A O 1
ATOM 1516 N N . ASN A 1 204 ? 68.780 4.971 41.148 1.00 10.06 306 ASN A N 1
ATOM 1517 C CA . ASN A 1 204 ? 67.399 4.804 41.581 1.00 7.42 306 ASN A CA 1
ATOM 1518 C C . ASN A 1 204 ? 67.313 5.083 43.066 1.00 8.88 306 ASN A C 1
ATOM 1519 O O . ASN A 1 204 ? 68.242 4.781 43.824 1.00 13.11 306 ASN A O 1
ATOM 1524 N N . LEU A 1 205 ? 66.153 5.605 43.520 1.00 9.98 307 LEU A N 1
ATOM 1525 C CA . LEU A 1 205 ? 66.024 6.048 44.911 1.00 11.72 307 LEU A CA 1
ATOM 1526 C C . LEU A 1 205 ? 65.228 5.010 45.692 1.00 11.71 307 LEU A C 1
ATOM 1527 O O . LEU A 1 205 ? 64.036 4.851 45.492 1.00 11.23 307 LEU A O 1
ATOM 1532 N N . GLU A 1 206 ? 65.910 4.271 46.531 1.00 12.57 308 GLU A N 1
ATOM 1533 C CA . GLU A 1 206 ? 65.276 3.202 47.285 1.00 13.08 308 GLU A CA 1
ATOM 1534 C C . GLU A 1 206 ? 64.445 3.780 48.426 1.00 17.56 308 GLU A C 1
ATOM 1535 O O . GLU A 1 206 ? 64.800 4.806 49.013 1.00 16.05 308 GLU A O 1
ATOM 1541 N N . ASN A 1 207 ? 63.310 3.124 48.707 1.00 11.91 309 ASN A N 1
ATOM 1542 C CA . ASN A 1 207 ? 62.427 3.497 49.795 1.00 11.88 309 ASN A CA 1
ATOM 1543 C C . ASN A 1 207 ? 61.857 4.878 49.559 1.00 15.35 309 ASN A C 1
ATOM 1544 O O . ASN A 1 207 ? 61.473 5.574 50.489 1.00 13.58 309 ASN A O 1
ATOM 1549 N N . ALA A 1 208 ? 61.769 5.264 48.300 1.00 13.25 310 ALA A N 1
ATOM 1550 C CA . ALA A 1 208 ? 61.233 6.555 47.941 1.00 11.96 310 ALA A CA 1
ATOM 1551 C C . ALA A 1 208 ? 60.289 6.409 46.759 1.00 13.16 310 ALA A C 1
ATOM 1552 O O . ALA A 1 208 ? 60.538 5.633 45.828 1.00 13.00 310 ALA A O 1
ATOM 1554 N N . LYS A 1 209 ? 59.230 7.208 46.802 1.00 14.50 311 LYS A N 1
ATOM 1555 C CA . LYS A 1 209 ? 58.269 7.347 45.722 1.00 14.22 311 LYS A CA 1
ATOM 1556 C C . LYS A 1 209 ? 58.284 8.805 45.252 1.00 12.35 311 LYS A C 1
ATOM 1557 O O . LYS A 1 209 ? 58.184 9.706 46.085 1.00 15.12 311 LYS A O 1
ATOM 1563 N N . PHE A 1 210 ? 58.336 9.037 43.931 1.00 10.92 312 PHE A N 1
ATOM 1564 C CA . PHE A 1 210 ? 58.123 10.383 43.410 1.00 10.50 312 PHE A CA 1
ATOM 1565 C C . PHE A 1 210 ? 56.712 10.865 43.724 1.00 12.30 312 PHE A C 1
ATOM 1566 O O . PHE A 1 210 ? 55.749 10.097 43.610 1.00 13.24 312 PHE A O 1
ATOM 1574 N N . GLY A 1 211 ? 56.590 12.153 44.099 1.00 11.76 313 GLY A N 1
ATOM 1575 C CA . GLY A 1 211 ? 55.296 12.812 44.245 1.00 11.49 313 GLY A CA 1
ATOM 1576 C C . GLY A 1 211 ? 55.328 14.241 43.687 1.00 10.41 313 GLY A C 1
ATOM 1577 O O . GLY A 1 211 ? 56.297 14.670 43.073 1.00 11.87 313 GLY A O 1
ATOM 1578 N N . LEU A 1 212 ? 54.228 14.952 43.926 1.00 12.07 314 LEU A N 1
ATOM 1579 C CA . LEU A 1 212 ? 54.066 16.358 43.569 1.00 11.71 314 LEU A CA 1
ATOM 1580 C C . LEU A 1 212 ? 53.860 17.165 44.839 1.00 14.36 314 LEU A C 1
ATOM 1581 O O . LEU A 1 212 ? 52.977 16.832 45.650 1.00 16.77 314 LEU A O 1
ATOM 1586 N N . TRP A 1 213 ? 54.641 18.230 45.004 1.00 15.72 315 TRP A N 1
ATOM 1587 C CA . TRP A 1 213 ? 54.543 19.056 46.205 1.00 19.37 315 TRP A CA 1
ATOM 1588 C C . TRP A 1 213 ? 53.372 20.025 46.082 1.00 20.39 315 TRP A C 1
ATOM 1589 O O . TRP A 1 213 ? 53.314 20.836 45.158 1.00 22.56 315 TRP A O 1
ATOM 1600 N N . VAL A 1 214 ? 52.455 19.966 47.035 1.00 20.93 316 VAL A N 1
ATOM 1601 C CA . VAL A 1 214 ? 51.266 20.808 46.993 1.00 20.68 316 VAL A CA 1
ATOM 1602 C C . VAL A 1 214 ? 51.037 21.298 48.405 1.00 26.86 316 VAL A C 1
ATOM 1603 O O . VAL A 1 214 ? 50.808 20.483 49.302 1.00 26.20 316 VAL A O 1
ATOM 1607 N N . ASP A 1 215 ? 51.131 22.614 48.615 1.00 31.50 317 ASP A N 1
ATOM 1608 C CA . ASP A 1 215 ? 50.662 23.196 49.871 1.00 32.26 317 ASP A CA 1
ATOM 1609 C C . ASP A 1 215 ? 51.353 22.547 51.065 1.00 32.68 317 ASP A C 1
ATOM 1610 O O . ASP A 1 215 ? 50.712 22.099 52.017 1.00 33.18 317 ASP A O 1
ATOM 1615 N N . GLY A 1 216 ? 52.676 22.438 50.968 1.00 28.15 318 GLY A N 1
ATOM 1616 C CA . GLY A 1 216 ? 53.510 21.948 52.046 1.00 33.26 318 GLY A CA 1
ATOM 1617 C C . GLY A 1 216 ? 53.479 20.457 52.292 1.00 33.67 318 GLY A C 1
ATOM 1618 O O . GLY A 1 216 ? 53.927 20.018 53.350 1.00 31.17 318 GLY A O 1
ATOM 1619 N N . ASN A 1 217 ? 52.984 19.651 51.349 1.00 27.52 319 ASN A N 1
ATOM 1620 C CA . ASN A 1 217 ? 52.962 18.200 51.526 1.00 22.65 319 ASN A CA 1
ATOM 1621 C C . ASN A 1 217 ? 53.293 17.540 50.204 1.00 21.17 319 ASN A C 1
ATOM 1622 O O . ASN A 1 217 ? 52.966 18.082 49.146 1.00 20.66 319 ASN A O 1
ATOM 1627 N N . CYS A 1 218 ? 53.934 16.375 50.271 1.00 15.37 320 CYS A N 1
ATOM 1628 C CA . CYS A 1 218 ? 54.260 15.605 49.065 1.00 13.50 320 CYS A CA 1
ATOM 1629 C C . CYS A 1 218 ? 53.102 14.652 48.765 1.00 19.71 320 CYS A C 1
ATOM 1630 O O . CYS A 1 218 ? 52.908 13.640 49.453 1.00 20.09 320 CYS A O 1
ATOM 1633 N N . GLU A 1 219 ? 52.350 14.966 47.719 1.00 17.56 321 GLU A N 1
ATOM 1634 C CA . GLU A 1 219 ? 51.191 14.183 47.334 1.00 12.64 321 GLU A CA 1
ATOM 1635 C C . GLU A 1 219 ? 51.551 13.175 46.258 1.00 15.80 321 GLU A C 1
ATOM 1636 O O . GLU A 1 219 ? 52.514 13.347 45.525 1.00 15.59 321 GLU A O 1
ATOM 1642 N N . ASP A 1 220 ? 50.736 12.134 46.146 1.00 14.55 322 ASP A N 1
ATOM 1643 C CA . ASP A 1 220 ? 50.992 11.120 45.111 1.00 13.81 322 ASP A CA 1
ATOM 1644 C C . ASP A 1 220 ? 50.776 11.681 43.717 1.00 13.17 322 ASP A C 1
ATOM 1645 O O . ASP A 1 220 ? 49.956 12.571 43.510 1.00 15.10 322 ASP A O 1
ATOM 1650 N N . ILE A 1 221 ? 51.537 11.156 42.748 1.00 14.86 323 ILE A N 1
ATOM 1651 C CA . ILE A 1 221 ? 51.242 11.476 41.344 1.00 11.71 323 ILE A CA 1
ATOM 1652 C C . ILE A 1 221 ? 49.779 11.093 41.125 1.00 10.49 323 ILE A C 1
ATOM 1653 O O . ILE A 1 221 ? 49.410 9.936 41.394 1.00 12.75 323 ILE A O 1
ATOM 1658 N N . PRO A 1 222 ? 48.917 11.947 40.665 1.00 10.65 324 PRO A N 1
ATOM 1659 C CA . PRO A 1 222 ? 47.481 11.601 40.714 1.00 11.89 324 PRO A CA 1
ATOM 1660 C C . PRO A 1 222 ? 47.056 10.582 39.658 1.00 13.09 324 PRO A C 1
ATOM 1661 O O . PRO A 1 222 ? 46.128 9.796 39.918 1.00 15.54 324 PRO A O 1
ATOM 1665 N N . HIS A 1 223 ? 47.697 10.567 38.478 1.00 12.97 325 HIS A N 1
ATOM 1666 C CA . HIS A 1 223 ? 47.364 9.584 37.457 1.00 10.99 325 HIS A CA 1
ATOM 1667 C C . HIS A 1 223 ? 48.642 8.911 37.002 1.00 10.93 325 HIS A C 1
ATOM 1668 O O . HIS A 1 223 ? 49.562 9.564 36.514 1.00 11.17 325 HIS A O 1
ATOM 1675 N N . VAL A 1 224 ? 48.688 7.589 37.138 1.00 10.52 326 VAL A N 1
ATOM 1676 C CA . VAL A 1 224 ? 49.847 6.859 36.656 1.00 10.34 326 VAL A CA 1
ATOM 1677 C C . VAL A 1 224 ? 49.353 5.728 35.767 1.00 11.32 326 VAL A C 1
ATOM 1678 O O . VAL A 1 224 ? 48.178 5.335 35.786 1.00 11.96 326 VAL A O 1
ATOM 1682 N N . ASN A 1 225 ? 50.283 5.210 34.974 1.00 9.82 327 ASN A N 1
ATOM 1683 C CA . ASN A 1 225 ? 49.965 4.153 34.015 1.00 9.23 327 ASN A CA 1
ATOM 1684 C C . ASN A 1 225 ? 50.697 2.929 34.498 1.00 9.08 327 ASN A C 1
ATOM 1685 O O . ASN A 1 225 ? 51.929 2.899 34.490 1.00 9.44 327 ASN A O 1
ATOM 1690 N N . GLU A 1 226 ? 49.949 1.929 34.926 1.00 10.80 328 GLU A N 1
ATOM 1691 C CA . GLU A 1 226 ? 50.550 0.802 35.649 1.00 9.38 328 GLU A CA 1
ATOM 1692 C C . GLU A 1 226 ? 50.915 -0.300 34.683 1.00 9.50 328 GLU A C 1
ATOM 1693 O O . GLU A 1 226 ? 50.053 -0.820 33.972 1.00 10.49 328 GLU A O 1
ATOM 1699 N N . PHE A 1 227 ? 52.189 -0.635 34.670 1.00 10.63 329 PHE A N 1
ATOM 1700 C CA . PHE A 1 227 ? 52.701 -1.759 33.896 1.00 10.18 329 PHE A CA 1
ATOM 1701 C C . PHE A 1 227 ? 53.330 -2.740 34.865 1.00 10.27 329 PHE A C 1
ATOM 1702 O O . PHE A 1 227 ? 54.171 -2.339 35.661 1.00 13.21 329 PHE A O 1
ATOM 1710 N N . SER A 1 228 ? 52.984 -3.998 34.753 1.00 12.09 330 SER A N 1
ATOM 1711 C CA . SER A 1 228 ? 53.594 -4.954 35.666 1.00 11.18 330 SER A CA 1
ATOM 1712 C C . SER A 1 228 ? 55.071 -5.139 35.330 1.00 13.38 330 SER A C 1
ATOM 1713 O O . SER A 1 228 ? 55.492 -5.053 34.171 1.00 12.49 330 SER A O 1
ATOM 1716 N N . ALA A 1 229 ? 55.873 -5.431 36.363 1.00 9.80 331 ALA A N 1
ATOM 1717 C CA . ALA A 1 229 ? 57.322 -5.537 36.145 1.00 9.78 331 ALA A CA 1
ATOM 1718 C C . ALA A 1 229 ? 57.875 -6.393 37.261 1.00 12.67 331 ALA A C 1
ATOM 1719 O O . ALA A 1 229 ? 57.628 -6.111 38.425 1.00 9.90 331 ALA A O 1
ATOM 1721 N N . ASN A 1 230 ? 58.631 -7.421 36.895 1.00 12.59 332 ASN A N 1
ATOM 1722 C CA . ASN A 1 230 ? 59.107 -8.396 37.869 1.00 12.16 332 ASN A CA 1
ATOM 1723 C C . ASN A 1 230 ? 60.154 -7.826 38.816 1.00 12.52 332 ASN A C 1
ATOM 1724 O O . ASN A 1 230 ? 60.357 -8.370 39.910 1.00 14.19 332 ASN A O 1
ATOM 1729 N N . ASP A 1 231 ? 60.872 -6.796 38.396 1.00 10.54 333 ASP A N 1
ATOM 1730 C CA . ASP A 1 231 ? 61.906 -6.225 39.242 1.00 9.75 333 ASP A CA 1
ATOM 1731 C C . ASP A 1 231 ? 62.178 -4.810 38.774 1.00 13.21 333 ASP A C 1
ATOM 1732 O O . ASP A 1 231 ? 61.610 -4.342 37.787 1.00 10.79 333 ASP A O 1
ATOM 1737 N N . LEU A 1 232 ? 63.115 -4.141 39.463 1.00 9.48 334 LEU A N 1
ATOM 1738 C CA . LEU A 1 232 ? 63.411 -2.764 39.108 1.00 9.85 334 LEU A CA 1
ATOM 1739 C C . LEU A 1 232 ? 63.936 -2.640 37.682 1.00 10.15 334 LEU A C 1
ATOM 1740 O O . LEU A 1 232 ? 63.620 -1.670 36.988 1.00 10.34 334 LEU A O 1
ATOM 1745 N N . PHE A 1 233 ? 64.812 -3.568 37.265 1.00 11.52 335 PHE A N 1
ATOM 1746 C CA . PHE A 1 233 ? 65.361 -3.501 35.919 1.00 11.46 335 PHE A CA 1
ATOM 1747 C C . PHE A 1 233 ? 64.237 -3.471 34.895 1.00 11.43 335 PHE A C 1
ATOM 1748 O O . PHE A 1 233 ? 64.247 -2.667 33.951 1.00 9.98 335 PHE A O 1
ATOM 1756 N N . GLU A 1 234 ? 63.251 -4.360 35.070 1.00 10.45 336 GLU A N 1
ATOM 1757 C CA . GLU A 1 234 ? 62.135 -4.433 34.131 1.00 9.70 336 GLU A CA 1
ATOM 1758 C C . GLU A 1 234 ? 61.317 -3.155 34.144 1.00 9.30 336 GLU A C 1
ATOM 1759 O O . GLU A 1 234 ? 60.845 -2.700 33.098 1.00 10.37 336 GLU A O 1
ATOM 1765 N N . CYS A 1 235 ? 61.169 -2.533 35.312 1.00 8.64 337 CYS A N 1
ATOM 1766 C CA . CYS A 1 235 ? 60.489 -1.249 35.367 1.00 7.85 337 CYS A CA 1
ATOM 1767 C C . CYS A 1 235 ? 61.315 -0.168 34.658 1.00 10.25 337 CYS A C 1
ATOM 1768 O O . CYS A 1 235 ? 60.774 0.614 33.854 1.00 10.48 337 CYS A O 1
ATOM 1771 N N . ASN A 1 236 ? 62.635 -0.116 34.920 1.00 8.67 338 ASN A N 1
ATOM 1772 C CA . ASN A 1 236 ? 63.446 0.866 34.214 1.00 8.96 338 ASN A CA 1
ATOM 1773 C C . ASN A 1 236 ? 63.371 0.650 32.694 1.00 9.56 338 ASN A C 1
ATOM 1774 O O . ASN A 1 236 ? 63.334 1.619 31.926 1.00 9.70 338 ASN A O 1
ATOM 1779 N N . LYS A 1 237 ? 63.398 -0.609 32.240 1.00 9.12 339 LYS A N 1
ATOM 1780 C CA . LYS A 1 237 ? 63.310 -0.899 30.814 1.00 10.87 339 LYS A CA 1
ATOM 1781 C C . LYS A 1 237 ? 61.993 -0.362 30.227 1.00 12.79 339 LYS A C 1
ATOM 1782 O O . LYS A 1 237 ? 61.956 0.200 29.121 1.00 10.79 339 LYS A O 1
ATOM 1788 N N . LEU A 1 238 ? 60.892 -0.549 30.963 1.00 8.77 340 LEU A N 1
ATOM 1789 C CA . LEU A 1 238 ? 59.583 -0.082 30.474 1.00 9.66 340 LEU A CA 1
ATOM 1790 C C . LEU A 1 238 ? 59.521 1.440 30.420 1.00 9.95 340 LEU A C 1
ATOM 1791 O O . LEU A 1 238 ? 58.990 2.016 29.473 1.00 12.13 340 LEU A O 1
ATOM 1796 N N . VAL A 1 239 ? 60.000 2.106 31.479 1.00 10.78 341 VAL A N 1
ATOM 1797 C CA . VAL A 1 239 ? 60.024 3.563 31.448 1.00 9.37 341 VAL A CA 1
ATOM 1798 C C . VAL A 1 239 ? 60.843 4.036 30.253 1.00 8.96 341 VAL A C 1
ATOM 1799 O O . VAL A 1 239 ? 60.460 4.970 29.531 1.00 10.13 341 VAL A O 1
ATOM 1803 N N . PHE A 1 240 ? 62.005 3.433 30.049 1.00 9.65 342 PHE A N 1
ATOM 1804 C CA . PHE A 1 240 ? 62.794 3.803 28.881 1.00 9.04 342 PHE A CA 1
ATOM 1805 C C . PHE A 1 240 ? 62.012 3.621 27.579 1.00 9.49 342 PHE A C 1
ATOM 1806 O O . PHE A 1 240 ? 62.038 4.500 26.700 1.00 8.65 342 PHE A O 1
ATOM 1814 N N . GLU A 1 241 ? 61.318 2.482 27.431 1.00 8.47 343 GLU A N 1
ATOM 1815 C CA . GLU A 1 241 ? 60.524 2.247 26.227 1.00 9.38 343 GLU A CA 1
ATOM 1816 C C . GLU A 1 241 ? 59.471 3.312 26.011 1.00 13.90 343 GLU A C 1
ATOM 1817 O O . GLU A 1 241 ? 59.142 3.638 24.857 1.00 13.56 343 GLU A O 1
ATOM 1823 N N . LEU A 1 242 ? 58.910 3.857 27.088 1.00 10.20 344 LEU A N 1
ATOM 1824 C CA . LEU A 1 242 ? 57.808 4.805 26.968 1.00 11.97 344 LEU A CA 1
ATOM 1825 C C . LEU A 1 242 ? 58.261 6.250 27.031 1.00 13.15 344 LEU A C 1
ATOM 1826 O O . LEU A 1 242 ? 57.426 7.160 26.916 1.00 13.06 344 LEU A O 1
ATOM 1831 N N . SER A 1 243 ? 59.568 6.485 27.187 1.00 8.24 345 SER A N 1
ATOM 1832 C CA . SER A 1 243 ? 60.076 7.828 27.464 1.00 7.84 345 SER A CA 1
ATOM 1833 C C . SER A 1 243 ? 60.109 8.719 26.229 1.00 10.88 345 SER A C 1
ATOM 1834 O O . SER A 1 243 ? 59.859 8.306 25.098 1.00 13.23 345 SER A O 1
ATOM 1837 N N . ALA A 1 244 ? 60.462 9.967 26.490 1.00 11.27 346 ALA A N 1
ATOM 1838 C CA . ALA A 1 244 ? 60.623 10.965 25.448 1.00 12.47 346 ALA A CA 1
ATOM 1839 C C . ALA A 1 244 ? 61.345 10.378 24.253 1.00 13.15 346 ALA A C 1
ATOM 1840 O O . ALA A 1 244 ? 62.396 9.743 24.389 1.00 11.42 346 ALA A O 1
ATOM 1842 N N . SER A 1 245 ? 60.800 10.638 23.064 1.00 12.01 347 SER A N 1
ATOM 1843 C CA . SER A 1 245 ? 61.388 10.065 21.884 1.00 12.59 347 SER A CA 1
ATOM 1844 C C . SER A 1 245 ? 61.235 11.023 20.709 1.00 13.11 347 SER A C 1
ATOM 1845 O O . SER A 1 245 ? 60.182 11.648 20.504 1.00 15.13 347 SER A O 1
ATOM 1848 N N . ASP A 1 246 ? 62.294 11.125 19.916 1.00 12.87 348 ASP A N 1
ATOM 1849 C CA . ASP A 1 246 ? 62.337 12.096 18.833 1.00 11.53 348 ASP A CA 1
ATOM 1850 C C . ASP A 1 246 ? 62.053 11.509 17.479 1.00 15.52 348 ASP A C 1
ATOM 1851 O O . ASP A 1 246 ? 62.312 12.170 16.450 1.00 15.49 348 ASP A O 1
ATOM 1856 N N . GLN A 1 247 ? 61.499 10.316 17.421 1.00 14.52 349 GLN A N 1
ATOM 1857 C CA . GLN A 1 247 ? 60.873 9.916 16.167 1.00 19.05 349 GLN A CA 1
ATOM 1858 C C . GLN A 1 247 ? 59.706 9.008 16.512 1.00 21.69 349 GLN A C 1
ATOM 1859 O O . GLN A 1 247 ? 59.706 8.381 17.576 1.00 22.66 349 GLN A O 1
ATOM 1865 N N . PRO A 1 248 ? 58.725 8.896 15.630 1.00 25.83 350 PRO A N 1
ATOM 1866 C CA . PRO A 1 248 ? 57.560 8.031 15.917 1.00 26.50 350 PRO A CA 1
ATOM 1867 C C . PRO A 1 248 ? 57.950 6.557 16.017 1.00 28.30 350 PRO A C 1
ATOM 1868 O O . PRO A 1 248 ? 58.781 6.058 15.259 1.00 24.47 350 PRO A O 1
ATOM 1872 N N . LYS A 1 249 ? 57.349 5.853 16.974 1.00 33.63 351 LYS A N 1
ATOM 1873 C CA . LYS A 1 249 ? 57.645 4.432 17.067 1.00 36.03 351 LYS A CA 1
ATOM 1874 C C . LYS A 1 249 ? 57.116 3.678 15.859 1.00 42.45 351 LYS A C 1
ATOM 1875 O O . LYS A 1 249 ? 57.652 2.617 15.529 1.00 50.18 351 LYS A O 1
ATOM 1877 N N . GLN A 1 250 ? 56.101 4.217 15.176 1.00 38.08 352 GLN A N 1
ATOM 1878 C CA . GLN A 1 250 ? 55.571 3.604 13.954 1.00 47.64 352 GLN A CA 1
ATOM 1879 C C . GLN A 1 250 ? 55.320 4.702 12.911 1.00 47.96 352 GLN A C 1
ATOM 1880 O O . GLN A 1 250 ? 54.247 5.315 12.885 1.00 43.42 352 GLN A O 1
ATOM 1882 N N . TYR A 1 251 ? 56.301 4.921 12.031 1.00 50.97 353 TYR A N 1
ATOM 1883 C CA . TYR A 1 251 ? 56.236 5.959 10.989 1.00 50.20 353 TYR A CA 1
ATOM 1884 C C . TYR A 1 251 ? 54.898 6.048 10.261 1.00 52.22 353 TYR A C 1
ATOM 1885 O O . TYR A 1 251 ? 54.341 5.040 9.841 1.00 57.03 353 TYR A O 1
ATOM 1887 N N . TYR A 1 258 ? 46.816 8.510 1.121 1.00 56.31 360 TYR A N 1
ATOM 1888 C CA . TYR A 1 258 ? 47.503 8.813 -0.130 1.00 61.18 360 TYR A CA 1
ATOM 1889 C C . TYR A 1 258 ? 49.017 8.890 0.069 1.00 63.02 360 TYR A C 1
ATOM 1890 O O . TYR A 1 258 ? 49.785 8.514 -0.825 1.00 63.58 360 TYR A O 1
ATOM 1892 N N . GLU A 1 259 ? 49.445 9.393 1.232 1.00 56.36 361 GLU A N 1
ATOM 1893 C CA . GLU A 1 259 ? 50.859 9.308 1.589 1.00 57.31 361 GLU A CA 1
ATOM 1894 C C . GLU A 1 259 ? 51.346 7.860 1.556 1.00 57.52 361 GLU A C 1
ATOM 1895 O O . GLU A 1 259 ? 52.525 7.604 1.271 1.00 54.76 361 GLU A O 1
ATOM 18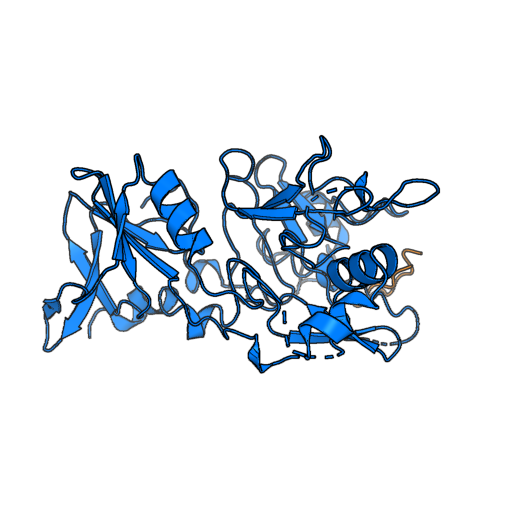97 N N . LYS A 1 260 ? 50.449 6.902 1.820 1.00 55.72 362 LYS A N 1
ATOM 1898 C CA . LYS A 1 260 ? 50.819 5.491 1.737 1.00 55.58 362 LYS A CA 1
ATOM 1899 C C . LYS A 1 260 ? 51.095 5.079 0.295 1.00 56.10 362 LYS A C 1
ATOM 1900 O O . LYS A 1 260 ? 52.077 4.374 0.025 1.00 56.89 362 LYS A O 1
ATOM 1902 N N . ILE A 1 261 ? 50.235 5.501 -0.644 1.00 55.75 363 ILE A N 1
ATOM 1903 C CA . ILE A 1 261 ? 50.491 5.236 -2.064 1.00 57.54 363 ILE A CA 1
ATOM 1904 C C . ILE A 1 261 ? 51.869 5.761 -2.465 1.00 54.97 363 ILE A C 1
ATOM 1905 O O . ILE A 1 261 ? 52.659 5.046 -3.092 1.00 53.81 363 ILE A O 1
ATOM 1907 N N . LYS A 1 262 ? 52.192 7.006 -2.087 1.00 54.82 364 LYS A N 1
ATOM 1908 C CA . LYS A 1 262 ? 53.482 7.580 -2.460 1.00 53.42 364 LYS A CA 1
ATOM 1909 C C . LYS A 1 262 ? 54.635 6.904 -1.743 1.00 56.89 364 LYS A C 1
ATOM 1910 O O . LYS A 1 262 ? 55.773 6.948 -2.229 1.00 61.60 364 LYS A O 1
ATOM 1916 N N . GLU A 1 263 ? 54.379 6.283 -0.590 1.00 48.67 365 GLU A N 1
ATOM 1917 C CA . GLU A 1 263 ? 55.440 5.511 0.045 1.00 43.39 365 GLU A CA 1
ATOM 1918 C C . GLU A 1 263 ? 55.755 4.250 -0.753 1.00 39.13 365 GLU A C 1
ATOM 1919 O O . GLU A 1 263 ? 56.884 3.740 -0.695 1.00 47.20 365 GLU A O 1
ATOM 1925 N N . GLY A 1 264 ? 54.774 3.740 -1.495 1.00 38.16 366 GLY A N 1
ATOM 1926 C CA . GLY A 1 264 ? 54.979 2.555 -2.300 1.00 43.63 366 GLY A CA 1
ATOM 1927 C C . GLY A 1 264 ? 55.927 2.744 -3.468 1.00 42.28 366 GLY A C 1
ATOM 1928 O O . GLY A 1 264 ? 56.310 1.758 -4.097 1.00 45.29 366 GLY A O 1
ATOM 1929 N N . PHE A 1 265 ? 56.287 3.980 -3.796 1.00 38.42 367 PHE A N 1
ATOM 1930 C CA . PHE A 1 265 ? 57.264 4.200 -4.858 1.00 39.03 367 PHE A CA 1
ATOM 1931 C C . PHE A 1 265 ? 58.687 4.262 -4.341 1.00 35.17 367 PHE A C 1
ATOM 1932 O O . PHE A 1 265 ? 59.614 4.302 -5.151 1.00 37.18 367 PHE A O 1
ATOM 1940 N N . LYS A 1 266 ? 58.880 4.264 -3.025 1.00 34.13 368 LYS A N 1
ATOM 1941 C CA . LYS A 1 266 ? 60.219 4.354 -2.468 1.00 34.11 368 LYS A CA 1
ATOM 1942 C C . LYS A 1 266 ? 60.959 3.023 -2.619 1.00 34.33 368 LYS A C 1
ATOM 1943 O O . LYS A 1 266 ? 60.361 1.950 -2.643 1.00 31.46 368 LYS A O 1
ATOM 1945 N N . ASN A 1 267 ? 62.272 3.111 -2.791 1.00 33.98 369 ASN A N 1
ATOM 1946 C CA . ASN A 1 267 ? 63.117 1.931 -2.876 1.00 28.44 369 ASN A CA 1
ATOM 1947 C C . ASN A 1 267 ? 63.664 1.579 -1.492 1.00 31.94 369 ASN A C 1
ATOM 1948 O O . ASN A 1 267 ? 64.038 2.456 -0.703 1.00 26.81 369 ASN A O 1
ATOM 1953 N N . LYS A 1 268 ? 63.658 0.282 -1.185 1.00 26.85 370 LYS A N 1
ATOM 1954 C CA . LYS A 1 268 ? 64.031 -0.184 0.156 1.00 25.45 370 LYS A CA 1
ATOM 1955 C C . LYS A 1 268 ? 65.491 0.140 0.488 1.00 24.72 370 LYS A C 1
ATOM 1956 O O . LYS A 1 268 ? 65.813 0.543 1.618 1.00 24.22 370 LYS A O 1
ATOM 1962 N N . ASN A 1 269 ? 66.401 -0.023 -0.472 1.00 26.03 371 ASN A N 1
ATOM 1963 C CA . ASN A 1 269 ? 67.798 0.258 -0.168 1.00 25.78 371 ASN A CA 1
ATOM 1964 C C . ASN A 1 269 ? 68.024 1.750 0.045 1.00 25.16 371 ASN A C 1
ATOM 1965 O O . ASN A 1 269 ? 68.806 2.148 0.912 1.00 24.15 371 ASN A O 1
ATOM 1970 N N . ALA A 1 270 ? 67.372 2.590 -0.769 1.00 26.26 372 ALA A N 1
ATOM 1971 C CA . ALA A 1 270 ? 67.438 4.024 -0.517 1.00 27.64 372 ALA A CA 1
ATOM 1972 C C . ALA A 1 270 ? 66.891 4.363 0.866 1.00 25.71 372 ALA A C 1
ATOM 1973 O O . ALA A 1 270 ? 67.482 5.157 1.603 1.00 27.99 372 ALA A O 1
ATOM 1975 N N . SER A 1 271 ? 65.767 3.752 1.237 1.00 23.02 373 SER A N 1
ATOM 1976 C CA . SER A 1 271 ? 65.162 3.981 2.539 1.00 21.79 373 SER A CA 1
ATOM 1977 C C . SER A 1 271 ? 66.096 3.582 3.663 1.00 24.61 373 SER A C 1
ATOM 1978 O O . SER A 1 271 ? 66.226 4.312 4.650 1.00 27.35 373 SER A O 1
ATOM 1981 N N . MET A 1 272 ? 66.759 2.420 3.525 1.00 28.83 374 MET A N 1
ATOM 1982 C CA . MET A 1 272 ? 67.771 2.011 4.505 1.00 26.08 374 MET A CA 1
ATOM 1983 C C . MET A 1 272 ? 68.777 3.118 4.759 1.00 23.26 374 MET A C 1
ATOM 1984 O O . MET A 1 272 ? 69.124 3.412 5.908 1.00 21.48 374 MET A O 1
ATOM 1989 N N . ILE A 1 273 ? 69.303 3.697 3.684 1.00 23.76 375 ILE A N 1
ATOM 1990 C CA . ILE A 1 273 ? 70.322 4.729 3.815 1.00 24.59 375 ILE A CA 1
ATOM 1991 C C . ILE A 1 273 ? 69.752 5.934 4.554 1.00 19.85 375 ILE A C 1
ATOM 1992 O O . ILE A 1 273 ? 70.399 6.489 5.448 1.00 20.52 375 ILE A O 1
ATOM 1997 N N . LYS A 1 274 ? 68.523 6.344 4.212 1.00 19.86 376 LYS A N 1
ATOM 1998 C CA . LYS A 1 274 ? 67.924 7.464 4.924 1.00 23.25 376 LYS A CA 1
ATOM 1999 C C . LYS A 1 274 ? 67.773 7.128 6.396 1.00 19.11 376 LYS A C 1
ATOM 2000 O O . LYS A 1 274 ? 68.028 7.969 7.282 1.00 20.58 376 LYS A O 1
ATOM 2002 N N . SER A 1 275 ? 67.339 5.898 6.692 1.00 21.05 377 SER A N 1
ATOM 2003 C CA . SER A 1 275 ? 67.126 5.520 8.082 1.00 21.76 377 SER A CA 1
ATOM 2004 C C . SER A 1 275 ? 68.425 5.358 8.832 1.00 22.00 377 SER A C 1
ATOM 2005 O O . SER A 1 275 ? 68.416 5.399 10.067 1.00 21.51 377 SER A O 1
ATOM 2008 N N . ALA A 1 276 ? 69.551 5.195 8.121 1.00 17.16 378 ALA A N 1
ATOM 2009 C CA . ALA A 1 276 ? 70.811 5.046 8.847 1.00 18.93 378 ALA A CA 1
ATOM 2010 C C . ALA A 1 276 ? 71.499 6.394 9.091 1.00 20.03 378 ALA A C 1
ATOM 2011 O O . ALA A 1 276 ? 72.044 6.644 10.182 1.00 20.38 378 ALA A O 1
ATOM 2013 N N . PHE A 1 277 ? 71.449 7.289 8.110 1.00 17.66 379 PHE A N 1
ATOM 2014 C CA . PHE A 1 277 ? 72.176 8.541 8.198 1.00 17.98 379 PHE A CA 1
ATOM 2015 C C . PHE A 1 277 ? 71.309 9.742 8.555 1.00 21.39 379 PHE A C 1
ATOM 2016 O O . PHE A 1 277 ? 71.864 10.762 8.968 1.00 20.28 379 PHE A O 1
ATOM 2024 N N . LEU A 1 278 ? 69.982 9.634 8.423 1.00 18.80 380 LEU A N 1
ATOM 2025 C CA . LEU A 1 278 ? 69.024 10.625 8.934 1.00 17.86 380 LEU A CA 1
ATOM 2026 C C . LEU A 1 278 ? 69.158 12.017 8.309 1.00 19.29 380 LEU A C 1
ATOM 2027 O O . LEU A 1 278 ? 69.275 13.003 9.045 1.00 20.69 380 LEU A O 1
ATOM 2032 N N . PRO A 1 279 ? 69.128 12.158 6.995 1.00 21.06 381 PRO A N 1
ATOM 2033 C CA . PRO A 1 279 ? 69.054 13.508 6.424 1.00 24.51 381 PRO A CA 1
ATOM 2034 C C . PRO A 1 279 ? 67.774 14.196 6.890 1.00 25.30 381 PRO A C 1
ATOM 2035 O O . PRO A 1 279 ? 66.690 13.597 6.890 1.00 27.99 381 PRO A O 1
ATOM 2039 N N . THR A 1 280 ? 67.923 15.442 7.359 1.00 28.08 382 THR A N 1
ATOM 2040 C CA . THR A 1 280 ? 66.816 16.154 7.999 1.00 30.53 382 THR A CA 1
ATOM 2041 C C . THR A 1 280 ? 65.643 16.324 7.041 1.00 42.29 382 THR A C 1
ATOM 2042 O O . THR A 1 280 ? 64.480 16.348 7.473 1.00 42.10 382 THR A O 1
ATOM 2046 N N . GLY A 1 281 ? 65.917 16.416 5.743 1.00 45.77 383 GLY A N 1
ATOM 2047 C CA . GLY A 1 281 ? 64.856 16.424 4.746 1.00 52.28 383 GLY A CA 1
ATOM 2048 C C . GLY A 1 281 ? 63.756 15.387 4.951 1.00 59.10 383 GLY A C 1
ATOM 2049 O O . GLY A 1 281 ? 64.002 14.182 5.113 1.00 57.94 383 GLY A O 1
ATOM 2050 N N . ALA A 1 285 ? 62.139 17.801 10.260 1.00 72.41 387 ALA A N 1
ATOM 2051 C CA . ALA A 1 285 ? 60.970 17.347 11.012 1.00 71.13 387 ALA A CA 1
ATOM 2052 C C . ALA A 1 285 ? 61.100 17.677 12.503 1.00 65.68 387 ALA A C 1
ATOM 2053 O O . ALA A 1 285 ? 61.300 16.790 13.342 1.00 67.15 387 ALA A O 1
ATOM 2055 N N . ASP A 1 286 ? 60.998 18.971 12.819 1.00 58.26 388 ASP A N 1
ATOM 2056 C CA . ASP A 1 286 ? 60.961 19.389 14.213 1.00 47.97 388 ASP A CA 1
ATOM 2057 C C . ASP A 1 286 ? 59.678 18.985 14.900 1.00 38.38 388 ASP A C 1
ATOM 2058 O O . ASP A 1 286 ? 59.640 18.977 16.132 1.00 35.80 388 ASP A O 1
ATOM 2063 N N . ARG A 1 287 ? 58.616 18.682 14.150 1.00 36.43 389 ARG A N 1
ATOM 2064 C CA . ARG A 1 287 ? 57.415 18.186 14.804 1.00 34.91 389 ARG A CA 1
ATOM 2065 C C . ARG A 1 287 ? 57.720 16.938 15.617 1.00 38.56 389 ARG A C 1
ATOM 2066 O O . ARG A 1 287 ? 57.064 16.676 16.633 1.00 42.86 389 ARG A O 1
ATOM 2068 N N . TYR A 1 288 ? 58.744 16.182 15.212 1.00 31.70 390 TYR A N 1
ATOM 2069 C CA . TYR A 1 288 ? 59.080 14.936 15.877 1.00 32.59 390 TYR A CA 1
ATOM 2070 C C . TYR A 1 288 ? 59.828 15.147 17.188 1.00 30.04 390 TYR A C 1
ATOM 2071 O O . TYR A 1 288 ? 59.823 14.224 18.025 1.00 27.00 390 TYR A O 1
ATOM 2080 N N . LYS A 1 289 ? 60.461 16.316 17.377 1.00 20.65 391 LYS A N 1
ATOM 2081 C CA . LYS A 1 289 ? 61.329 16.520 18.548 1.00 18.98 391 LYS A CA 1
ATOM 2082 C C . LYS A 1 289 ? 60.505 16.561 19.849 1.00 22.83 391 LYS A C 1
ATOM 2083 O O . LYS A 1 289 ? 59.568 17.350 19.994 1.00 23.93 391 LYS A O 1
ATOM 2089 N N . SER A 1 290 ? 60.922 15.767 20.829 1.00 15.63 392 SER A N 1
ATOM 2090 C CA . SER A 1 290 ? 60.232 15.741 22.120 1.00 11.64 392 SER A CA 1
ATOM 2091 C C . SER A 1 290 ? 60.665 16.869 23.016 1.00 15.57 392 SER A C 1
ATOM 2092 O O . SER A 1 290 ? 59.901 17.285 23.888 1.00 14.49 392 SER A O 1
ATOM 2095 N N . HIS A 1 291 ? 61.884 17.363 22.832 1.00 15.13 393 HIS A N 1
ATOM 2096 C CA . HIS A 1 291 ? 62.502 18.325 23.753 1.00 12.90 393 HIS A CA 1
ATOM 2097 C C . HIS A 1 291 ? 62.468 17.821 25.181 1.00 14.92 393 HIS A C 1
ATOM 2098 O O . HIS A 1 291 ? 62.499 18.602 26.132 1.00 14.16 393 HIS A O 1
ATOM 2105 N N . GLY A 1 292 ? 62.464 16.500 25.337 1.00 11.22 394 GLY A N 1
ATOM 2106 C CA . GLY A 1 292 ? 62.477 15.907 26.657 1.00 8.95 394 GLY A CA 1
ATOM 2107 C C . GLY A 1 292 ? 61.120 15.632 27.263 1.00 10.18 394 GLY A C 1
ATOM 2108 O O . GLY A 1 292 ? 61.081 15.107 28.390 1.00 12.20 394 GLY A O 1
ATOM 2109 N N . LYS A 1 293 ? 60.036 15.945 26.588 1.00 10.87 395 LYS A N 1
ATOM 2110 C CA . LYS A 1 293 ? 58.701 15.654 27.136 1.00 10.54 395 LYS A CA 1
ATOM 2111 C C . LYS A 1 293 ? 58.376 14.178 26.935 1.00 13.13 395 LYS A C 1
ATOM 2112 O O . LYS A 1 293 ? 58.570 13.649 25.833 1.00 13.73 395 LYS A O 1
ATOM 2118 N N . GLY A 1 294 ? 57.880 13.513 27.977 1.00 10.19 396 GLY A N 1
ATOM 2119 C CA . GLY A 1 294 ? 57.433 12.148 27.778 1.00 10.17 396 GLY A CA 1
ATOM 2120 C C . GLY A 1 294 ? 57.266 11.428 29.093 1.00 10.60 396 GLY A C 1
ATOM 2121 O O . GLY A 1 294 ? 57.395 12.010 30.165 1.00 9.71 396 GLY A O 1
ATOM 2122 N N . TYR A 1 295 ? 57.068 10.113 28.970 1.00 8.77 397 TYR A N 1
ATOM 2123 C CA . TYR A 1 295 ? 56.876 9.234 30.130 1.00 7.91 397 TYR A CA 1
ATOM 2124 C C . TYR A 1 295 ? 58.251 8.823 30.653 1.00 8.47 397 TYR A C 1
ATOM 2125 O O . TYR A 1 295 ? 58.720 7.691 30.474 1.00 9.84 397 TYR A O 1
ATOM 2134 N N . ASN A 1 296 ? 58.873 9.760 31.378 1.00 8.21 398 ASN A N 1
ATOM 2135 C CA . ASN A 1 296 ? 60.279 9.621 31.716 1.00 7.86 398 ASN A CA 1
ATOM 2136 C C . ASN A 1 296 ? 60.513 9.064 33.099 1.00 7.99 398 ASN A C 1
ATOM 2137 O O . ASN A 1 296 ? 61.655 8.822 33.464 1.00 9.54 398 ASN A O 1
ATOM 2142 N N . TRP A 1 297 ? 59.463 8.892 33.880 1.00 7.73 399 TRP A N 1
ATOM 2143 C CA . TRP A 1 297 ? 59.589 8.545 35.288 1.00 7.12 399 TRP A CA 1
ATOM 2144 C C . TRP A 1 297 ? 58.731 7.346 35.633 1.00 8.37 399 TRP A C 1
ATOM 2145 O O . TRP A 1 297 ? 57.641 7.185 35.081 1.00 9.16 399 TRP A O 1
ATOM 2156 N N . GLY A 1 298 ? 59.165 6.599 36.645 1.00 8.29 400 GLY A N 1
ATOM 2157 C CA . GLY A 1 298 ? 58.328 5.516 37.134 1.00 10.93 400 GLY A CA 1
ATOM 2158 C C . GLY A 1 298 ? 58.546 5.304 38.623 1.00 10.87 400 GLY A C 1
ATOM 2159 O O . GLY A 1 298 ? 59.665 5.414 39.117 1.00 10.19 400 GLY A O 1
ATOM 2160 N N . ASN A 1 299 ? 57.477 5.055 39.359 1.00 9.14 401 ASN A N 1
ATOM 2161 C CA . ASN A 1 299 ? 57.547 4.612 40.758 1.00 9.18 401 ASN A CA 1
ATOM 2162 C C . ASN A 1 299 ? 57.394 3.104 40.730 1.00 9.80 401 ASN A C 1
ATOM 2163 O O . ASN A 1 299 ? 56.346 2.606 40.318 1.00 9.31 401 ASN A O 1
ATOM 2168 N N . TYR A 1 300 ? 58.433 2.390 41.125 1.00 8.84 402 TYR A N 1
ATOM 2169 C CA . TYR A 1 300 ? 58.378 0.937 41.127 1.00 8.40 402 TYR A CA 1
ATOM 2170 C C . TYR A 1 300 ? 57.946 0.487 42.510 1.00 9.53 402 TYR A C 1
ATOM 2171 O O . TYR A 1 300 ? 58.701 0.612 43.477 1.00 10.99 402 TYR A O 1
ATOM 2180 N N . ASN A 1 301 ? 56.780 -0.163 42.567 1.00 10.70 403 ASN A N 1
ATOM 2181 C CA . ASN A 1 301 ? 56.384 -0.824 43.792 1.00 10.00 403 ASN A CA 1
ATOM 2182 C C . ASN A 1 301 ? 56.905 -2.255 43.763 1.00 11.71 403 ASN A C 1
ATOM 2183 O O . ASN A 1 301 ? 56.404 -3.074 42.995 1.00 12.62 403 ASN A O 1
ATOM 2188 N N . ARG A 1 302 ? 57.963 -2.546 44.537 1.00 11.28 404 ARG A N 1
ATOM 2189 C CA A ARG A 1 302 ? 58.582 -3.865 44.494 0.53 11.19 404 ARG A CA 1
ATOM 2190 C CA B ARG A 1 302 ? 58.573 -3.868 44.471 0.47 11.17 404 ARG A CA 1
ATOM 2191 C C . ARG A 1 302 ? 57.726 -4.932 45.135 1.00 14.52 404 ARG A C 1
ATOM 2192 O O . ARG A 1 302 ? 57.975 -6.123 44.906 1.00 14.94 404 ARG A O 1
ATOM 2207 N N . GLU A 1 303 ? 56.739 -4.536 45.933 1.00 12.65 405 GLU A N 1
ATOM 2208 C CA . GLU A 1 303 ? 55.900 -5.522 46.587 1.00 12.66 405 GLU A CA 1
ATOM 2209 C C . GLU A 1 303 ? 54.761 -5.973 45.673 1.00 13.35 405 GLU A C 1
ATOM 2210 O O . GLU A 1 303 ? 54.437 -7.174 45.630 1.00 15.30 405 GLU A O 1
ATOM 2216 N N . THR A 1 304 ? 54.086 -5.033 45.018 1.00 12.01 406 THR A N 1
ATOM 2217 C CA . THR A 1 304 ? 53.033 -5.372 44.042 1.00 12.73 406 THR A CA 1
ATOM 2218 C C . THR A 1 304 ? 53.588 -5.571 42.638 1.00 10.99 406 THR A C 1
ATOM 2219 O O . THR A 1 304 ? 52.843 -5.922 41.722 1.00 11.11 406 THR A O 1
ATOM 2223 N N . GLN A 1 305 ? 54.880 -5.357 42.453 1.00 10.63 407 GLN A N 1
ATOM 2224 C CA . GLN A 1 305 ? 55.497 -5.557 41.144 1.00 10.35 407 GLN A CA 1
ATOM 2225 C C . GLN A 1 305 ? 54.788 -4.698 40.097 1.00 10.02 407 GLN A C 1
ATOM 2226 O O . GLN A 1 305 ? 54.504 -5.136 38.987 1.00 10.73 407 GLN A O 1
ATOM 2232 N N . LYS A 1 306 ? 54.541 -3.443 40.469 1.00 9.72 408 LYS A N 1
ATOM 2233 C CA . LYS A 1 306 ? 53.955 -2.464 39.572 1.00 9.44 408 LYS A CA 1
ATOM 2234 C C . LYS A 1 306 ? 54.937 -1.360 39.247 1.00 10.17 408 LYS A C 1
ATOM 2235 O O . LYS A 1 306 ? 55.415 -0.667 40.141 1.00 10.49 408 LYS A O 1
ATOM 2241 N N . CYS A 1 307 ? 55.128 -1.097 37.947 1.00 10.91 409 CYS A N 1
ATOM 2242 C CA . CYS A 1 307 ? 55.895 0.037 37.467 1.00 10.57 409 CYS A CA 1
ATOM 2243 C C . CYS A 1 307 ? 54.865 1.114 37.139 1.00 10.31 409 CYS A C 1
ATOM 2244 O O . CYS A 1 307 ? 54.112 0.977 36.175 1.00 10.15 409 CYS A O 1
ATOM 2247 N N . GLU A 1 308 ? 54.778 2.155 37.972 1.00 8.85 410 GLU A N 1
ATOM 2248 C CA . GLU A 1 308 ? 53.723 3.174 37.878 1.00 9.04 410 GLU A CA 1
ATOM 2249 C C . GLU A 1 308 ? 54.350 4.319 37.089 1.00 8.35 410 GLU A C 1
ATOM 2250 O O . GLU A 1 308 ? 55.185 5.061 37.618 1.00 8.63 410 GLU A O 1
ATOM 2256 N N . ILE A 1 309 ? 53.965 4.436 35.821 1.00 8.29 411 ILE A N 1
ATOM 2257 C CA . ILE A 1 309 ? 54.740 5.240 34.863 1.00 7.90 411 ILE A CA 1
ATOM 2258 C C . ILE A 1 309 ? 53.956 6.531 34.590 1.00 9.35 411 ILE A C 1
ATOM 2259 O O . ILE A 1 309 ? 52.720 6.517 34.408 1.00 9.04 411 ILE A O 1
ATOM 2264 N N . PHE A 1 310 ? 54.660 7.672 34.551 1.00 8.80 412 PHE A N 1
ATOM 2265 C CA . PHE A 1 310 ? 53.957 8.931 34.399 1.00 8.24 412 PHE A CA 1
ATOM 2266 C C . PHE A 1 310 ? 54.823 9.905 33.601 1.00 9.45 412 PHE A C 1
ATOM 2267 O O . PHE A 1 310 ? 56.047 9.689 33.378 1.00 8.31 412 PHE A O 1
ATOM 2275 N N . ASN A 1 311 ? 54.186 11.001 33.179 1.00 9.47 413 ASN A N 1
ATOM 2276 C CA . ASN A 1 311 ? 54.829 11.896 32.221 1.00 9.57 413 ASN A CA 1
ATOM 2277 C C . ASN A 1 311 ? 54.879 13.346 32.698 1.00 10.54 413 ASN A C 1
ATOM 2278 O O . ASN A 1 311 ? 55.110 14.277 31.873 1.00 10.00 413 ASN A O 1
ATOM 2283 N N . VAL A 1 312 ? 54.693 13.577 34.004 1.00 10.16 414 VAL A N 1
ATOM 2284 C CA . VAL A 1 312 ? 54.835 14.937 34.534 1.00 9.28 414 VAL A CA 1
ATOM 2285 C C . VAL A 1 312 ? 55.981 14.929 35.518 1.00 9.44 414 VAL A C 1
ATOM 2286 O O . VAL A 1 312 ? 56.193 13.942 36.211 1.00 10.46 414 VAL A O 1
ATOM 2290 N N . LYS A 1 313 ? 56.721 16.034 35.583 1.00 9.73 415 LYS A N 1
ATOM 2291 C CA . LYS A 1 313 ? 57.921 15.959 36.425 1.00 11.99 415 LYS A CA 1
ATOM 2292 C C . LYS A 1 313 ? 57.523 15.848 37.887 1.00 10.46 415 LYS A C 1
ATOM 2293 O O . LYS A 1 313 ? 56.574 16.503 38.325 1.00 11.19 415 LYS A O 1
ATOM 2299 N N . PRO A 1 314 ? 58.235 15.051 38.653 1.00 11.22 416 PRO A N 1
ATOM 2300 C CA . PRO A 1 314 ? 57.996 14.992 40.094 1.00 11.09 416 PRO A CA 1
ATOM 2301 C C . PRO A 1 314 ? 58.702 16.149 40.792 1.00 11.87 416 PRO A C 1
ATOM 2302 O O . PRO A 1 314 ? 59.753 16.630 40.359 1.00 13.40 416 PRO A O 1
ATOM 2306 N N . THR A 1 315 ? 58.134 16.575 41.907 1.00 11.59 417 THR A N 1
ATOM 2307 C CA . THR A 1 315 ? 58.665 17.741 42.603 1.00 14.18 417 THR A CA 1
ATOM 2308 C C . THR A 1 315 ? 58.929 17.475 44.076 1.00 18.06 417 THR A C 1
ATOM 2309 O O . THR A 1 315 ? 59.267 18.424 44.798 1.00 17.54 417 THR A O 1
ATOM 2313 N N . CYS A 1 316 ? 58.796 16.227 44.538 1.00 13.03 418 CYS A N 1
ATOM 2314 C CA . CYS A 1 316 ? 59.187 15.869 45.908 1.00 12.69 418 CYS A CA 1
ATOM 2315 C C . CYS A 1 316 ? 59.306 14.348 45.962 1.00 12.89 418 CYS A C 1
ATOM 2316 O O . CYS A 1 316 ? 58.959 13.642 45.005 1.00 13.50 418 CYS A O 1
ATOM 2319 N N . LEU A 1 317 ? 59.740 13.839 47.112 1.00 14.17 419 LEU A N 1
ATOM 2320 C CA . LEU A 1 317 ? 59.723 12.408 47.400 1.00 13.75 419 LEU A CA 1
ATOM 2321 C C . LEU A 1 317 ? 58.883 12.084 48.620 1.00 14.79 419 LEU A C 1
ATOM 2322 O O . LEU A 1 317 ? 58.821 12.853 49.603 1.00 15.88 419 LEU A O 1
ATOM 2327 N N . ILE A 1 318 ? 58.270 10.900 48.555 1.00 14.04 420 ILE A N 1
ATOM 2328 C CA . ILE A 1 318 ? 57.524 10.316 49.662 1.00 17.15 420 ILE A CA 1
ATOM 2329 C C . ILE A 1 318 ? 58.352 9.164 50.187 1.00 12.87 420 ILE A C 1
ATOM 2330 O O . ILE A 1 318 ? 58.809 8.329 49.390 1.00 15.32 420 ILE A O 1
ATOM 2335 N N . ASN A 1 319 ? 58.519 9.081 51.517 1.00 15.81 421 ASN A N 1
ATOM 2336 C CA . ASN A 1 319 ? 59.219 7.933 52.094 1.00 16.52 421 ASN A CA 1
ATOM 2337 C C . ASN A 1 319 ? 58.269 6.737 52.089 1.00 17.11 421 ASN A C 1
ATOM 2338 O O . ASN A 1 319 ? 57.182 6.800 52.662 1.00 17.60 421 ASN A O 1
ATOM 2343 N N . ASN A 1 320 ? 58.637 5.669 51.368 1.00 17.39 422 ASN A N 1
ATOM 2344 C CA . ASN A 1 320 ? 57.789 4.490 51.316 1.00 12.97 422 ASN A CA 1
ATOM 2345 C C . ASN A 1 320 ? 58.666 3.288 51.016 1.00 12.29 422 ASN A C 1
ATOM 2346 O O . ASN A 1 320 ? 59.225 3.189 49.931 1.00 13.79 422 ASN A O 1
ATOM 2351 N N . SER A 1 321 ? 58.762 2.361 51.977 1.00 16.18 423 SER A N 1
ATOM 2352 C CA . SER A 1 321 ? 59.713 1.267 51.828 1.00 14.40 423 SER A CA 1
ATOM 2353 C C . SER A 1 321 ? 59.323 0.283 50.725 1.00 13.88 423 SER A C 1
ATOM 2354 O O . SER A 1 321 ? 60.152 -0.553 50.346 1.00 18.95 423 SER A O 1
ATOM 2357 N N . SER A 1 322 ? 58.120 0.390 50.192 1.00 13.18 424 SER A N 1
ATOM 2358 C CA . SER A 1 322 ? 57.711 -0.477 49.102 1.00 12.71 424 SER A CA 1
ATOM 2359 C C . SER A 1 322 ? 58.172 0.035 47.760 1.00 13.96 424 SER A C 1
ATOM 2360 O O . SER A 1 322 ? 58.014 -0.684 46.786 1.00 14.09 424 SER A O 1
ATOM 2363 N N . TYR A 1 323 ? 58.746 1.232 47.687 1.00 13.48 425 TYR A N 1
ATOM 2364 C CA . TYR A 1 323 ? 58.994 1.870 46.395 1.00 9.48 425 TYR A CA 1
ATOM 2365 C C . TYR A 1 323 ? 60.461 2.111 46.089 1.00 12.16 425 TYR A C 1
ATOM 2366 O O . TYR A 1 323 ? 61.308 2.292 46.982 1.00 10.86 425 TYR A O 1
ATOM 2375 N N . ILE A 1 324 ? 60.753 2.117 44.789 1.00 9.92 426 ILE A N 1
ATOM 2376 C CA . ILE A 1 324 ? 62.030 2.628 44.254 1.00 8.51 426 ILE A CA 1
ATOM 2377 C C . ILE A 1 324 ? 61.691 3.604 43.145 1.00 9.90 426 ILE A C 1
ATOM 2378 O O . ILE A 1 324 ? 60.918 3.273 42.242 1.00 11.91 426 ILE A O 1
ATOM 2383 N N . ALA A 1 325 ? 62.287 4.789 43.160 1.00 8.86 427 ALA A N 1
ATOM 2384 C CA . ALA A 1 325 ? 61.958 5.770 42.136 1.00 8.58 427 ALA A CA 1
ATOM 2385 C C . ALA A 1 325 ? 62.997 5.738 41.008 1.00 10.54 427 ALA A C 1
ATOM 2386 O O . ALA A 1 325 ? 64.197 5.934 41.245 1.00 10.48 427 ALA A O 1
ATOM 2388 N N . THR A 1 326 ? 62.528 5.535 39.776 1.00 7.82 428 THR A N 1
ATOM 2389 C CA . THR A 1 326 ? 63.415 5.361 38.628 1.00 7.77 428 THR A CA 1
ATOM 2390 C C . THR A 1 326 ? 63.066 6.382 37.548 1.00 10.14 428 THR A C 1
ATOM 2391 O O . THR A 1 326 ? 61.976 6.955 37.540 1.00 9.28 428 THR A O 1
ATOM 2395 N N . THR A 1 327 ? 63.993 6.592 36.615 1.00 8.52 429 THR A N 1
ATOM 2396 C CA . THR A 1 327 ? 63.682 7.391 35.437 1.00 7.89 429 THR A CA 1
ATOM 2397 C C . THR A 1 327 ? 64.295 6.722 34.225 1.00 8.84 429 THR A C 1
ATOM 2398 O O . THR A 1 327 ? 65.164 5.860 34.342 1.00 8.56 429 THR A O 1
ATOM 2402 N N . ALA A 1 328 ? 63.878 7.188 33.039 1.00 8.75 430 ALA A N 1
ATOM 2403 C CA . ALA A 1 328 ? 64.384 6.563 31.830 1.00 8.34 430 ALA A CA 1
ATOM 2404 C C . ALA A 1 328 ? 65.901 6.763 31.691 1.00 8.52 430 ALA A C 1
ATOM 2405 O O . ALA A 1 328 ? 66.549 5.959 31.040 1.00 9.52 430 ALA A O 1
ATOM 2407 N N . LEU A 1 329 ? 66.437 7.840 32.279 1.00 8.69 431 LEU A N 1
ATOM 2408 C CA . LEU A 1 329 ? 67.881 8.083 32.230 1.00 7.86 431 LEU A CA 1
ATOM 2409 C C . LEU A 1 329 ? 68.642 7.227 33.224 1.00 9.48 431 LEU A C 1
ATOM 2410 O O . LEU A 1 329 ? 69.868 6.999 33.045 1.00 10.37 431 LEU A O 1
ATOM 2415 N N . SER A 1 330 ? 67.995 6.827 34.311 1.00 7.48 432 SER A N 1
ATOM 2416 C CA . SER A 1 330 ? 68.707 6.187 35.407 1.00 7.03 432 SER A CA 1
ATOM 2417 C C . SER A 1 330 ? 69.247 4.823 35.005 1.00 8.01 432 SER A C 1
ATOM 2418 O O . SER A 1 330 ? 68.720 4.130 34.135 1.00 10.04 432 SER A O 1
ATOM 2421 N N . HIS A 1 331 ? 70.335 4.465 35.678 1.00 8.19 433 HIS A N 1
ATOM 2422 C CA . HIS A 1 331 ? 70.859 3.128 35.592 1.00 7.83 433 HIS A CA 1
ATOM 2423 C C . HIS A 1 331 ? 69.763 2.141 35.976 1.00 11.06 433 HIS A C 1
ATOM 2424 O O . HIS A 1 331 ? 68.949 2.423 36.848 1.00 11.80 433 HIS A O 1
ATOM 2431 N N . PRO A 1 332 ? 69.747 0.940 35.391 1.00 8.72 434 PRO A N 1
ATOM 2432 C CA . PRO A 1 332 ? 68.627 0.025 35.671 1.00 10.57 434 PRO A CA 1
ATOM 2433 C C . PRO A 1 332 ? 68.799 -0.783 36.948 1.00 10.69 434 PRO A C 1
ATOM 2434 O O . PRO A 1 332 ? 67.859 -1.501 37.338 1.00 11.15 434 PRO A O 1
ATOM 2438 N N . ILE A 1 333 ? 69.946 -0.675 37.652 1.00 10.07 435 ILE A N 1
ATOM 2439 C CA . ILE A 1 333 ? 70.183 -1.516 38.820 1.00 10.15 435 ILE A CA 1
ATOM 2440 C C . ILE A 1 333 ? 70.521 -0.671 40.066 1.00 12.98 435 ILE A C 1
ATOM 2441 O O . ILE A 1 333 ? 70.017 -0.947 41.163 1.00 12.89 435 ILE A O 1
ATOM 2446 N N . GLU A 1 334 ? 71.447 0.276 39.923 1.00 11.13 436 GLU A N 1
ATOM 2447 C CA . GLU A 1 334 ? 72.041 0.957 41.078 1.00 10.33 436 GLU A CA 1
ATOM 2448 C C . GLU A 1 334 ? 70.993 1.682 41.889 1.00 10.63 436 GLU A C 1
ATOM 2449 O O . GLU A 1 334 ? 70.161 2.389 41.318 1.00 11.57 436 GLU A O 1
ATOM 2455 N N . VAL A 1 335 ? 71.061 1.528 43.216 1.00 10.36 437 VAL A N 1
ATOM 2456 C CA . VAL A 1 335 ? 70.185 2.263 44.119 1.00 11.36 437 VAL A CA 1
ATOM 2457 C C . VAL A 1 335 ? 71.007 3.079 45.089 1.00 13.99 437 VAL A C 1
ATOM 2458 O O . VAL A 1 335 ? 72.182 2.788 45.395 1.00 13.55 437 VAL A O 1
ATOM 2462 N N . GLU A 1 336 ? 70.355 4.124 45.589 1.00 13.04 438 GLU A N 1
ATOM 2463 C CA . GLU A 1 336 ? 70.859 4.807 46.756 1.00 14.89 438 GLU A CA 1
ATOM 2464 C C . GLU A 1 336 ? 69.724 5.198 47.686 1.00 17.20 438 GLU A C 1
ATOM 2465 O O . GLU A 1 336 ? 68.550 5.241 47.275 1.00 16.23 438 GLU A O 1
ATOM 2472 N N . CYS B 2 1 ? 89.088 10.032 7.136 1.00 36.59 1 CYS C N 1
ATOM 2473 C CA . CYS B 2 1 ? 87.969 10.879 6.733 1.00 35.65 1 CYS C CA 1
ATOM 2474 C C . CYS B 2 1 ? 87.635 12.039 7.681 1.00 33.48 1 CYS C C 1
ATOM 2475 O O . CYS B 2 1 ? 86.721 12.822 7.391 1.00 36.89 1 CYS C O 1
ATOM 2478 N N . TRP B 2 2 ? 88.334 12.134 8.812 1.00 23.72 2 TRP C N 1
ATOM 2479 C CA . TRP B 2 2 ? 87.969 13.097 9.847 1.00 22.07 2 TRP C CA 1
ATOM 2480 C C . TRP B 2 2 ? 89.152 14.007 10.126 1.00 26.19 2 TRP C C 1
ATOM 2481 O O . TRP B 2 2 ? 90.310 13.654 9.872 1.00 29.00 2 TRP C O 1
ATOM 2492 N N . THR B 2 3 ? 88.835 15.190 10.655 1.00 22.60 3 THR C N 1
ATOM 2493 C CA . THR B 2 3 ? 89.826 16.169 11.081 1.00 23.82 3 THR C CA 1
ATOM 2494 C C . THR B 2 3 ? 89.498 16.534 12.514 1.00 23.27 3 THR C C 1
ATOM 2495 O O . THR B 2 3 ? 88.321 16.770 12.815 1.00 23.72 3 THR C O 1
ATOM 2499 N N . THR B 2 4 ? 90.501 16.557 13.410 1.00 24.57 4 THR C N 1
ATOM 2500 C CA . THR B 2 4 ? 90.204 16.936 14.791 1.00 23.93 4 THR C CA 1
ATOM 2501 C C . THR B 2 4 ? 89.880 18.417 14.876 1.00 20.23 4 THR C C 1
ATOM 2502 O O . THR B 2 4 ? 90.404 19.237 14.107 1.00 26.47 4 THR C O 1
ATOM 2506 N N . ARG B 2 5 ? 88.945 18.746 15.756 1.00 18.37 5 ARG C N 1
ATOM 2507 C CA . ARG B 2 5 ? 88.543 20.123 15.980 1.00 17.12 5 ARG C CA 1
ATOM 2508 C C . ARG B 2 5 ? 89.422 20.829 16.998 1.00 25.39 5 ARG C C 1
ATOM 2509 O O . ARG B 2 5 ? 89.731 22.023 16.832 1.00 28.21 5 ARG C O 1
ATOM 2517 N N . MET B 2 6 ? 89.884 20.119 18.006 1.00 23.99 6 MET C N 1
ATOM 2518 C CA . MET B 2 6 ? 90.742 20.729 19.011 1.00 25.66 6 MET C CA 1
ATOM 2519 C C . MET B 2 6 ? 92.202 20.669 18.556 1.00 29.94 6 MET C C 1
ATOM 2520 O O . MET B 2 6 ? 92.632 19.719 17.895 1.00 28.65 6 MET C O 1
ATOM 2525 N N . SER B 2 7 ? 92.947 21.716 18.880 1.00 30.42 7 SER C N 1
ATOM 2526 C CA . SER B 2 7 ? 94.364 21.748 18.551 1.00 37.37 7 SER C CA 1
ATOM 2527 C C . SER B 2 7 ? 95.113 20.655 19.314 1.00 43.30 7 SER C C 1
ATOM 2528 O O . SER B 2 7 ? 94.750 20.334 20.456 1.00 40.16 7 SER C O 1
ATOM 2531 N N . PRO B 2 8 ? 96.165 20.057 18.713 1.00 45.70 8 PRO C N 1
ATOM 2532 C CA . PRO B 2 8 ? 96.596 20.464 17.371 0.91 46.69 8 PRO C CA 1
ATOM 2533 C C . PRO B 2 8 ? 95.774 19.746 16.304 0.65 43.57 8 PRO C C 1
ATOM 2534 O O . PRO B 2 8 ? 95.610 18.524 16.367 1.00 39.98 8 PRO C O 1
ATOM 2538 N N . PRO B 2 9 ? 95.256 20.490 15.335 1.00 40.41 9 PRO C N 1
ATOM 2539 C CA . PRO B 2 9 ? 94.389 19.865 14.334 0.85 41.18 9 PRO C CA 1
ATOM 2540 C C . PRO B 2 9 ? 95.143 18.763 13.605 1.00 39.56 9 PRO C C 1
ATOM 2541 O O . PRO B 2 9 ? 96.340 18.870 13.333 1.00 40.40 9 PRO C O 1
ATOM 2545 N N . MET B 2 10 ? 94.442 17.674 13.322 1.00 39.16 10 MET C N 1
ATOM 2546 C CA . MET B 2 10 ? 95.085 16.485 12.795 1.00 35.44 10 MET C CA 1
ATOM 2547 C C . MET B 2 10 ? 94.118 15.783 11.850 1.00 38.75 10 MET C C 1
ATOM 2548 O O . MET B 2 10 ? 92.900 15.775 12.084 1.00 33.01 10 MET C O 1
ATOM 2553 N N . GLN B 2 11 ? 94.662 15.228 10.766 1.00 35.41 11 GLN C N 1
ATOM 2554 C CA . GLN B 2 11 ? 93.892 14.410 9.847 1.00 41.59 11 GLN C CA 1
ATOM 2555 C C . GLN B 2 11 ? 93.887 12.987 10.377 1.00 41.77 11 GLN C C 1
ATOM 2556 O O . GLN B 2 11 ? 94.934 12.455 10.770 1.00 37.63 11 GLN C O 1
ATOM 2562 N N . ILE B 2 12 ? 92.700 12.400 10.442 1.00 30.25 12 ILE C N 1
ATOM 2563 C CA . ILE B 2 12 ? 92.537 11.017 10.872 1.00 33.80 12 ILE C CA 1
ATOM 2564 C C . ILE B 2 12 ? 91.614 10.461 9.796 1.00 40.08 12 ILE C C 1
ATOM 2565 O O . ILE B 2 12 ? 90.380 10.418 9.970 1.00 30.22 12 ILE C O 1
ATOM 2570 N N . PRO B 2 13 ? 92.194 10.088 8.641 1.00 43.48 13 PRO C N 1
ATOM 2571 C CA . PRO B 2 13 ? 91.764 10.113 7.247 1.00 47.80 13 PRO C CA 1
ATOM 2572 C C . PRO B 2 13 ? 90.342 10.500 6.979 1.00 37.98 13 PRO C C 1
ATOM 2573 O O . PRO B 2 13 ? 90.436 11.625 6.504 1.00 41.47 13 PRO C O 1
#